Protein AF-A0A950F2Z3-F1 (afdb_monomer)

Sequence (339 aa):
TADGIQVGAATVAAAVREHEVREHEVVTVVRPEEVELAAGREALSSGFLAHGVVDEVLFSGAQESLRVRLEEGAHSSVLAHADGGGNAALQVTRTRHEQRGFEVRAGARVAVGVRRLHVLPTPLSSFTACAATPNGAVSLSRQALLVELAARMKTRIALRVEPRLGVADAACEPAGTFVGTTVIAPEGDGARRAQWLLQHGVKDLLLLPEQASAPQRVLIHWMSEAARGATLGISASVLRHIPAEAVYVGILPAEERNAPHGMRALLDARSEAQAAHGLEIRTELGFGDVAEELAQRLAQAPAQMLIVGITEPTRFSERFGALLDRGQWPVLIVLCSAS

Foldseek 3Di:
DQQADDQDPWHFHAPDRDPDDDDADFDKDADQAQKAKDLDPVPDPATFQAKWFWADWDDDPQKIKTKTWGDPVRPPQRDLQPPVPDIRIGIHIDGPVSCVVDPDDHGRMITMGGRYIGTDLALAAAEEQEDLDQVNSVLQCPAPQNVLLCVLLSYYYHYYHFNCQLPPPDDTPPPDADHGEYEYELPLQQLSSQLVVVVRHHFKYKHAHRPADQAQAEEEEEPDPLQLVSLLSNVLNRVVRGNHAAEYEAEEEQVCPPPPVRVVVQVVSQVVSCVVRVDHHHYDYHYHQPQVVVLVVCVPDPRYEYEYGDADSVVCSVRNVVVSSVRRHIYMYGHRHDD

pLDDT: mean 80.85, std 12.99, range [36.03, 95.31]

Radius of gyration: 22.96 Å; Cα contacts (8 Å, |Δi|>4): 695; chains: 1; bounding box: 62×42×65 Å

Nearest PDB structures (foldseek):
  8oy6-assembly1_A  TM=6.677E-01  e=2.678E-04  Methanosarcina mazei Go1
  7ye0-assembly2_B  TM=6.332E-01  e=2.608E-03  Methanosarcina mazei Go1
  7yek-assembly2_B  TM=5.946E-01  e=1.317E-03  Methanosarcina mazei Go1
  7vj5-assembly1_A  TM=6.561E-01  e=4.607E-03  Methanosarcina mazei Go1
  7vj2-assembly1_A  TM=5.959E-01  e=1.962E-03  Methanosarcina mazei Go1

Mean predicted aligned error: 10.36 Å

Structure (mmCIF, N/CA/C/O backbone):
data_AF-A0A950F2Z3-F1
#
_entry.id   AF-A0A950F2Z3-F1
#
loop_
_atom_site.group_PDB
_atom_site.id
_atom_site.type_symbol
_atom_site.label_atom_id
_atom_site.label_alt_id
_atom_site.label_comp_id
_atom_site.label_asym_id
_atom_site.label_entity_id
_atom_site.label_seq_id
_atom_site.pdbx_PDB_ins_code
_atom_site.Cartn_x
_atom_site.Cartn_y
_atom_site.Cartn_z
_atom_site.occupancy
_atom_site.B_iso_or_equiv
_atom_site.auth_seq_id
_atom_site.auth_comp_id
_atom_site.auth_asym_id
_atom_site.auth_atom_id
_atom_site.pdbx_PDB_model_num
ATOM 1 N N . THR A 1 1 ? -11.629 15.767 2.397 1.00 53.03 1 THR A N 1
ATOM 2 C CA . THR A 1 1 ? -12.401 16.667 1.517 1.00 53.03 1 THR A CA 1
ATOM 3 C C . THR A 1 1 ? -12.234 18.097 2.004 1.00 53.03 1 THR A C 1
ATOM 5 O O . THR A 1 1 ? -11.657 18.290 3.072 1.00 53.03 1 THR A O 1
ATOM 8 N N . ALA A 1 2 ? -12.725 19.098 1.263 1.00 49.75 2 ALA A N 1
ATOM 9 C CA . ALA A 1 2 ? -12.673 20.505 1.692 1.00 49.75 2 ALA A CA 1
ATOM 10 C C . ALA A 1 2 ? -13.370 20.754 3.052 1.00 49.75 2 ALA A C 1
ATOM 12 O O . ALA A 1 2 ? -12.970 21.644 3.800 1.00 49.75 2 ALA A O 1
ATOM 13 N N . ASP A 1 3 ? -14.353 19.915 3.403 1.00 55.19 3 ASP A N 1
ATOM 14 C CA . ASP A 1 3 ? -15.135 20.015 4.642 1.00 55.19 3 ASP A CA 1
ATOM 15 C C . ASP A 1 3 ? -14.531 19.254 5.843 1.00 55.19 3 ASP A C 1
ATOM 17 O O . ASP A 1 3 ? -15.042 19.361 6.960 1.00 55.19 3 ASP A O 1
ATOM 21 N N . GLY A 1 4 ? -13.446 18.489 5.650 1.00 63.97 4 GLY A N 1
ATOM 22 C CA . GLY A 1 4 ? -12.791 17.707 6.708 1.00 63.97 4 GLY A CA 1
ATOM 23 C C . GLY A 1 4 ? -12.466 16.261 6.321 1.00 63.97 4 GLY A C 1
ATOM 24 O O . GLY A 1 4 ? -12.272 15.933 5.147 1.00 63.97 4 GLY A O 1
ATOM 25 N N . ILE A 1 5 ? -12.370 15.381 7.323 1.00 63.38 5 ILE A N 1
ATOM 26 C CA . ILE A 1 5 ? -12.104 13.949 7.124 1.00 63.38 5 ILE A CA 1
ATOM 27 C C . ILE A 1 5 ? -13.445 13.227 6.997 1.00 63.38 5 ILE A C 1
ATOM 29 O O . ILE A 1 5 ? -14.266 13.263 7.913 1.00 63.38 5 ILE A O 1
ATOM 33 N N . GLN A 1 6 ? -13.666 12.568 5.859 1.00 65.56 6 GLN A N 1
ATOM 34 C CA . GLN A 1 6 ? -14.830 11.708 5.663 1.00 65.56 6 GLN A CA 1
ATOM 35 C C . GLN A 1 6 ? -14.543 10.304 6.190 1.00 65.56 6 GLN A C 1
ATOM 37 O O . GLN A 1 6 ? -13.567 9.665 5.803 1.00 65.56 6 GLN A O 1
ATOM 42 N N . VAL A 1 7 ? -15.422 9.826 7.064 1.00 64.94 7 VAL A N 1
ATOM 43 C CA . VAL A 1 7 ? -15.405 8.483 7.643 1.00 64.94 7 VAL A CA 1
ATOM 44 C C . VAL A 1 7 ? -16.723 7.819 7.243 1.00 64.94 7 VAL A C 1
ATOM 46 O O . VAL A 1 7 ? -17.745 7.953 7.915 1.00 64.94 7 VAL A O 1
ATOM 49 N N . GLY A 1 8 ? -16.726 7.157 6.083 1.00 65.75 8 GLY A N 1
ATOM 50 C CA . GLY A 1 8 ? -17.961 6.680 5.454 1.00 65.75 8 GLY A CA 1
ATOM 51 C C . GLY A 1 8 ? -18.859 7.845 5.026 1.00 65.75 8 GLY A C 1
ATOM 52 O O . GLY A 1 8 ? -18.406 8.721 4.297 1.00 65.75 8 GLY A O 1
ATOM 53 N N . ALA A 1 9 ? -20.118 7.869 5.474 1.00 57.72 9 ALA A N 1
ATOM 54 C CA . ALA A 1 9 ? -21.048 8.971 5.187 1.00 57.72 9 ALA A CA 1
ATOM 55 C C . ALA A 1 9 ? -20.950 10.152 6.179 1.00 57.72 9 ALA A C 1
ATOM 57 O O . ALA A 1 9 ? -21.632 11.163 6.001 1.00 57.72 9 ALA A O 1
ATOM 58 N N . ALA A 1 10 ? -20.146 10.027 7.240 1.00 55.50 10 ALA A N 1
ATOM 59 C CA . ALA A 1 10 ? -19.984 11.059 8.257 1.00 55.50 10 ALA A CA 1
ATOM 60 C C . ALA A 1 10 ? -18.760 11.939 7.967 1.00 55.50 10 ALA A C 1
ATOM 62 O O . ALA A 1 10 ? -17.685 11.438 7.637 1.00 55.50 10 ALA A O 1
ATOM 63 N N . THR A 1 11 ? -18.905 13.252 8.145 1.00 60.28 11 THR A N 1
ATOM 64 C CA . THR A 1 11 ? -17.788 14.204 8.083 1.00 60.28 11 THR A CA 1
ATOM 65 C C . THR A 1 11 ? -17.374 14.577 9.499 1.00 60.28 11 THR A C 1
ATOM 67 O O . THR A 1 11 ? -18.188 15.078 10.276 1.00 60.28 11 THR A O 1
ATOM 70 N N . VAL A 1 12 ? -16.105 14.353 9.832 1.00 62.69 12 VAL A N 1
ATOM 71 C CA . VAL A 1 12 ? -15.510 14.735 11.115 1.00 62.69 12 VAL A CA 1
ATOM 72 C C . VAL A 1 12 ? -14.492 15.848 10.876 1.00 62.69 12 VAL A C 1
ATOM 74 O O . VAL A 1 12 ? -13.686 15.798 9.942 1.00 62.69 12 VAL A O 1
ATOM 77 N N . ALA A 1 13 ? -14.528 16.876 11.724 1.00 57.75 13 ALA A N 1
ATOM 78 C CA . ALA A 1 13 ? -13.606 17.998 11.628 1.00 57.75 13 ALA A CA 1
ATOM 79 C C . ALA A 1 13 ? -12.159 17.531 11.871 1.00 57.75 13 ALA A C 1
ATOM 81 O O . ALA A 1 13 ? -11.840 16.957 12.914 1.00 57.75 13 ALA A O 1
ATOM 82 N N . ALA A 1 14 ? -11.274 17.796 10.909 1.00 53.16 14 ALA A N 1
ATOM 83 C CA . ALA A 1 14 ? -9.840 17.596 11.080 1.00 53.16 14 ALA A CA 1
ATOM 84 C C . ALA A 1 14 ? -9.260 18.692 11.987 1.00 53.16 14 ALA A C 1
ATOM 86 O O . ALA A 1 14 ? -9.631 19.860 11.863 1.00 53.16 14 ALA A O 1
ATOM 87 N N . ALA A 1 15 ? -8.315 18.336 12.863 1.00 48.84 15 ALA A N 1
ATOM 88 C CA . ALA A 1 15 ? -7.619 19.305 13.716 1.00 48.84 15 ALA A CA 1
ATOM 89 C C . ALA A 1 15 ? -6.745 20.295 12.915 1.00 48.84 15 ALA A C 1
ATOM 91 O O . ALA A 1 15 ? -6.433 21.376 13.408 1.00 48.84 15 ALA A O 1
ATOM 92 N N . VAL A 1 16 ? -6.371 19.935 11.683 1.00 47.97 16 VAL A N 1
ATOM 93 C CA . VAL A 1 16 ? -5.578 20.758 10.766 1.00 47.97 16 VAL A CA 1
ATOM 94 C C . VAL A 1 16 ? -6.331 20.856 9.441 1.00 47.97 16 VAL A C 1
ATOM 96 O O . VAL A 1 16 ? -6.654 19.839 8.831 1.00 47.97 16 VAL A O 1
ATOM 99 N N . ARG A 1 17 ? -6.642 22.085 9.016 1.00 44.56 17 ARG A N 1
ATOM 100 C CA . ARG A 1 17 ? -7.192 22.383 7.687 1.00 44.56 17 ARG A CA 1
ATOM 101 C C . ARG A 1 17 ? -6.043 22.798 6.776 1.00 44.56 17 ARG A C 1
ATOM 103 O O . ARG A 1 17 ? -5.583 23.936 6.852 1.00 44.56 17 ARG A O 1
ATOM 110 N N . GLU A 1 18 ? -5.572 21.891 5.935 1.00 46.22 18 GLU A N 1
ATOM 111 C CA . GLU A 1 18 ? -4.651 22.248 4.856 1.00 46.22 18 GLU A CA 1
ATOM 112 C C . GLU A 1 18 ? -5.444 22.877 3.695 1.00 46.22 18 GLU A C 1
ATOM 114 O O . GLU A 1 18 ? -6.497 22.376 3.304 1.00 46.22 18 GLU A O 1
ATOM 119 N N . HIS A 1 19 ? -4.977 24.024 3.187 1.00 37.91 19 HIS A N 1
ATOM 120 C CA . HIS A 1 19 ? -5.693 24.850 2.198 1.00 37.91 19 HIS A CA 1
ATOM 121 C C . HIS A 1 19 ? -5.584 24.336 0.746 1.00 37.91 19 HIS A C 1
ATOM 123 O O . HIS A 1 19 ? -6.258 24.867 -0.131 1.00 37.91 19 HIS A O 1
ATOM 129 N N . GLU A 1 20 ? -4.785 23.296 0.487 1.00 39.69 20 GLU A N 1
ATOM 130 C CA . GLU A 1 20 ? -4.485 22.780 -0.862 1.00 39.69 20 GLU A CA 1
ATOM 131 C C . GLU A 1 20 ? -4.631 21.248 -0.972 1.00 39.69 20 GLU A C 1
ATOM 133 O O . GLU A 1 20 ? -3.883 20.559 -1.665 1.00 39.69 20 GLU A O 1
ATOM 138 N N . VAL A 1 21 ? -5.609 20.665 -0.277 1.00 47.19 21 VAL A N 1
ATOM 139 C CA . VAL A 1 21 ? -5.750 19.201 -0.241 1.00 47.19 21 VAL A CA 1
ATOM 140 C C . VAL A 1 21 ? -6.556 18.703 -1.437 1.00 47.19 21 VAL A C 1
ATOM 142 O O . VAL A 1 21 ? -7.787 18.739 -1.443 1.00 47.19 21 VAL A O 1
ATOM 145 N N . ARG A 1 22 ? -5.857 18.159 -2.442 1.00 51.31 22 ARG A N 1
ATOM 146 C CA . ARG A 1 22 ? -6.452 17.157 -3.342 1.00 51.31 22 ARG A CA 1
ATOM 147 C C . ARG A 1 22 ? -6.933 15.982 -2.489 1.00 51.31 22 ARG A C 1
ATOM 149 O O . ARG A 1 22 ? -6.184 15.508 -1.641 1.00 51.31 22 ARG A O 1
ATOM 156 N N . GLU A 1 23 ? -8.153 15.501 -2.715 1.00 55.97 23 GLU A N 1
ATOM 157 C CA . GLU A 1 23 ? -8.712 14.375 -1.958 1.00 55.97 23 GLU A CA 1
ATOM 158 C C . GLU A 1 23 ? -7.765 13.164 -1.990 1.00 55.97 23 GLU A C 1
ATOM 160 O O . GLU A 1 23 ? -7.394 12.670 -3.057 1.00 55.97 23 GLU A O 1
ATOM 165 N N . HIS A 1 24 ? -7.337 12.708 -0.812 1.00 63.12 24 HIS A N 1
ATOM 166 C CA . HIS A 1 24 ? -6.542 11.498 -0.649 1.00 63.12 24 HIS A CA 1
ATOM 167 C C . HIS A 1 24 ? -7.003 10.729 0.589 1.00 63.12 24 HIS A C 1
ATOM 169 O O . HIS A 1 24 ? -7.545 11.305 1.535 1.00 63.12 24 HIS A O 1
ATOM 175 N N . GLU A 1 25 ? -6.809 9.412 0.570 1.00 70.31 25 GLU A N 1
ATOM 176 C CA . GLU A 1 25 ? -7.078 8.582 1.740 1.00 70.31 25 GLU A CA 1
ATOM 177 C C . GLU A 1 25 ? -6.050 8.892 2.830 1.00 70.31 25 GLU A C 1
ATOM 179 O O . GLU A 1 25 ? -4.880 9.171 2.553 1.00 70.31 25 GLU A O 1
ATOM 184 N N . VAL A 1 26 ? -6.504 8.870 4.079 1.00 69.31 26 VAL A N 1
ATOM 185 C CA . VAL A 1 26 ? -5.668 9.084 5.257 1.00 69.31 26 VAL A CA 1
ATOM 186 C C . VAL A 1 26 ? -5.939 7.994 6.270 1.00 69.31 26 VAL A C 1
ATOM 188 O O . VAL A 1 26 ? -7.080 7.573 6.457 1.00 69.31 26 VAL A O 1
ATOM 191 N N . VAL A 1 27 ? -4.890 7.570 6.967 1.00 70.94 27 VAL A N 1
ATOM 192 C CA . VAL A 1 27 ? -5.045 6.736 8.156 1.00 70.94 27 VAL A CA 1
ATOM 193 C C . VAL A 1 27 ? -5.163 7.661 9.354 1.00 70.94 27 VAL A C 1
ATOM 195 O O . VAL A 1 27 ? -4.302 8.511 9.583 1.00 70.94 27 VAL A O 1
ATOM 198 N N . THR A 1 28 ? -6.232 7.502 10.126 1.00 72.31 28 THR A N 1
ATOM 199 C CA . THR A 1 28 ? -6.467 8.293 11.334 1.00 72.31 28 THR A CA 1
ATOM 200 C C . THR A 1 28 ? -6.533 7.419 12.570 1.00 72.31 28 THR A C 1
ATOM 202 O O . THR A 1 28 ? -7.115 6.336 12.540 1.00 72.31 28 THR A O 1
ATOM 205 N N . VAL A 1 29 ? -6.008 7.927 13.681 1.00 76.62 29 VAL A N 1
ATOM 206 C CA . VAL A 1 29 ? -6.134 7.323 15.007 1.00 76.62 29 VAL A CA 1
ATOM 207 C C . VAL A 1 29 ? -7.035 8.193 15.874 1.00 76.62 29 VAL A C 1
ATOM 209 O O . VAL A 1 29 ? -6.880 9.416 15.926 1.00 76.62 29 VAL A O 1
ATOM 212 N N . VAL A 1 30 ? -7.959 7.543 16.578 1.00 80.81 30 VAL A N 1
ATOM 213 C CA . VAL A 1 30 ? -8.752 8.143 17.654 1.00 80.81 30 VAL A CA 1
ATOM 214 C C . VAL A 1 30 ? -8.190 7.636 18.971 1.00 80.81 30 VAL A C 1
ATOM 216 O O . VAL A 1 30 ? -8.009 6.430 19.140 1.00 80.81 30 VAL A O 1
ATOM 219 N N . ARG A 1 31 ? -7.893 8.546 19.898 1.00 84.19 31 ARG A N 1
ATOM 220 C CA . ARG A 1 31 ? -7.502 8.151 21.252 1.00 84.19 31 ARG A CA 1
ATOM 221 C C . ARG A 1 31 ? -8.747 7.822 22.081 1.00 84.19 31 ARG A C 1
ATOM 223 O O . ARG A 1 31 ? -9.771 8.471 21.868 1.00 84.19 31 ARG A O 1
ATOM 230 N N . PRO A 1 32 ? -8.682 6.880 23.035 1.00 85.94 32 PRO A N 1
ATOM 231 C CA . PRO A 1 32 ? -9.844 6.504 23.842 1.00 85.94 32 PRO A CA 1
ATOM 232 C C . PRO A 1 32 ? -10.533 7.679 24.552 1.00 85.94 32 PRO A C 1
ATOM 234 O O . PRO A 1 32 ? -11.751 7.680 24.699 1.00 85.94 32 PRO A O 1
ATOM 237 N N . GLU A 1 33 ? -9.775 8.691 24.973 1.00 88.12 33 GLU A N 1
ATOM 238 C CA . GLU A 1 33 ? -10.275 9.906 25.630 1.00 88.12 33 GLU A CA 1
ATOM 239 C C . GLU A 1 33 ? -10.952 10.917 24.681 1.00 88.12 33 GLU A C 1
ATOM 241 O O . GLU A 1 33 ? -11.680 11.807 25.122 1.00 88.12 33 GLU A O 1
ATOM 246 N N . GLU A 1 34 ? -10.736 10.788 23.371 1.00 88.25 34 GLU A N 1
ATOM 247 C CA . GLU A 1 34 ? -11.339 11.656 22.349 1.00 88.25 34 GLU A CA 1
ATOM 248 C C . GLU A 1 34 ? -12.716 11.145 21.890 1.00 88.25 34 GLU A C 1
ATOM 250 O O . GLU A 1 34 ? -13.373 11.776 21.058 1.00 88.25 34 GLU A O 1
ATOM 255 N N . VAL A 1 35 ? -13.170 10.013 22.436 1.00 88.25 35 VAL A N 1
ATOM 256 C CA . VAL A 1 35 ? -14.482 9.431 22.149 1.00 88.25 35 VAL A CA 1
ATOM 257 C C . VAL A 1 35 ? -15.513 9.928 23.161 1.00 88.25 35 VAL A C 1
ATOM 259 O O . VAL A 1 35 ? -15.333 9.826 24.372 1.00 88.25 35 VAL A O 1
ATOM 262 N N . GLU A 1 36 ? -16.629 10.438 22.654 1.00 89.75 36 GLU A N 1
ATOM 263 C CA . GLU A 1 36 ? -17.782 10.875 23.436 1.00 89.75 36 GLU A CA 1
ATOM 264 C C . GLU A 1 36 ? -18.907 9.841 23.340 1.00 89.75 36 GLU A C 1
ATOM 266 O O . GLU A 1 36 ? -19.205 9.337 22.257 1.00 89.75 36 GLU A O 1
ATOM 271 N N . LEU A 1 37 ? -19.563 9.550 24.466 1.00 90.88 37 LEU A N 1
ATOM 272 C CA . LEU A 1 37 ? -20.753 8.700 24.506 1.00 90.88 37 LEU A CA 1
ATOM 273 C C . LEU A 1 37 ? -21.958 9.505 24.974 1.00 90.88 37 LEU A C 1
ATOM 275 O O . LEU A 1 37 ? -21.872 10.229 25.967 1.00 90.88 37 LEU A O 1
ATOM 279 N N . ALA A 1 38 ? -23.089 9.310 24.303 1.00 90.38 38 ALA A N 1
ATOM 280 C CA . ALA A 1 38 ? -24.368 9.893 24.684 1.00 90.38 38 ALA A CA 1
ATOM 281 C C . ALA A 1 38 ? -25.525 8.906 24.467 1.00 90.38 38 ALA A C 1
ATOM 283 O O . ALA A 1 38 ? -25.381 7.891 23.783 1.00 90.38 38 ALA A O 1
ATOM 284 N N . ALA A 1 39 ? -26.697 9.221 25.023 1.00 88.25 39 ALA A N 1
ATOM 285 C CA . ALA A 1 39 ? -27.904 8.403 24.862 1.00 88.25 39 ALA A CA 1
ATOM 286 C C . ALA A 1 39 ? -28.402 8.345 23.405 1.00 88.25 39 ALA A C 1
ATOM 288 O O . ALA A 1 39 ? -29.014 7.364 22.991 1.00 88.25 39 ALA A O 1
ATOM 289 N N . GLY A 1 40 ? -28.139 9.391 22.617 1.00 86.19 40 GLY A N 1
ATOM 290 C CA . GLY A 1 40 ? -28.590 9.514 21.235 1.00 86.19 40 GLY A CA 1
ATOM 291 C C . GLY A 1 40 ? -27.759 10.524 20.451 1.00 86.19 40 GLY A C 1
ATOM 292 O O . GLY A 1 40 ? -27.006 11.304 21.034 1.00 86.19 40 GLY A O 1
ATOM 293 N N . ARG A 1 41 ? -27.898 10.509 19.120 1.00 84.38 41 ARG A N 1
ATOM 294 C CA . ARG A 1 41 ? -27.104 11.344 18.201 1.00 84.38 41 ARG A CA 1
ATOM 295 C C . ARG A 1 41 ? -27.224 12.842 18.496 1.00 84.38 41 ARG A C 1
ATOM 297 O O . ARG A 1 41 ? -26.236 13.551 18.394 1.00 84.38 41 ARG A O 1
ATOM 304 N N . GLU A 1 42 ? -28.412 13.306 18.869 1.00 86.31 42 GLU A N 1
ATOM 305 C CA . GLU A 1 42 ? -28.690 14.727 19.137 1.00 86.31 42 GLU A CA 1
ATOM 306 C C . GLU A 1 42 ? -28.054 15.239 20.436 1.00 86.31 42 GLU A C 1
ATOM 308 O O . GLU A 1 42 ? -27.885 16.441 20.609 1.00 86.31 42 GLU A O 1
ATOM 313 N N . ALA A 1 43 ? -27.685 14.330 21.341 1.00 85.75 43 ALA A N 1
ATOM 314 C CA . ALA A 1 43 ? -27.045 14.663 22.609 1.00 85.75 43 ALA A CA 1
ATOM 315 C C . ALA A 1 43 ? -25.508 14.692 22.513 1.00 85.75 43 ALA A C 1
ATOM 317 O O . ALA A 1 43 ? -24.846 14.968 23.512 1.00 85.75 43 ALA A O 1
ATOM 318 N N . LEU A 1 44 ? -24.936 14.394 21.340 1.00 84.38 44 LEU A N 1
ATOM 319 C CA . LEU A 1 44 ? -23.498 14.499 21.104 1.00 84.38 44 LEU A CA 1
ATOM 320 C C . LEU A 1 44 ? -23.107 15.953 20.841 1.00 84.38 44 LEU A C 1
ATOM 322 O O . LEU A 1 44 ? -23.711 16.631 20.011 1.00 84.38 44 LEU A O 1
ATOM 326 N N . SER A 1 45 ? -22.050 16.410 21.510 1.00 83.12 45 SER A N 1
ATOM 327 C CA . SER A 1 45 ? -21.417 17.698 21.203 1.00 83.12 45 SER A CA 1
ATOM 328 C C . SER A 1 45 ? -20.399 17.597 20.058 1.00 83.12 45 SER A C 1
ATOM 330 O O . SER A 1 45 ? -20.025 18.606 19.459 1.00 83.12 45 SER A O 1
ATOM 332 N N . SER A 1 46 ? -19.958 16.377 19.744 1.00 83.44 46 SER A N 1
ATOM 333 C CA . SER A 1 46 ? -18.976 16.058 18.709 1.00 83.44 46 SER A CA 1
ATOM 334 C C . SER A 1 46 ? -19.584 15.431 17.447 1.00 83.44 46 SER A C 1
ATOM 336 O O . SER A 1 46 ? -20.786 15.175 17.353 1.00 83.44 46 SER A O 1
ATOM 338 N N . GLY A 1 47 ? -18.737 15.197 16.438 1.00 79.88 47 GLY A N 1
ATOM 339 C CA . GLY A 1 47 ? -19.149 14.572 15.185 1.00 79.88 47 GLY A CA 1
ATOM 340 C C . GLY A 1 47 ? -19.622 13.138 15.414 1.00 79.88 47 GLY A C 1
ATOM 341 O O . GLY A 1 47 ? -18.873 12.311 15.934 1.00 79.88 47 GLY A O 1
ATOM 342 N N . PHE A 1 48 ? -20.862 12.844 15.020 1.00 83.56 48 PHE A N 1
ATOM 343 C CA . PHE A 1 48 ? -21.428 11.500 15.109 1.00 83.56 48 PHE A CA 1
ATOM 344 C C . PHE A 1 48 ? -20.629 10.519 14.248 1.00 83.56 48 PHE A C 1
ATOM 346 O O . PHE A 1 48 ? -20.478 10.733 13.045 1.00 83.56 48 PHE A O 1
ATOM 353 N N . LEU A 1 49 ? -20.172 9.433 14.867 1.00 80.88 49 LEU A N 1
ATOM 354 C CA . LEU A 1 49 ? -19.483 8.345 14.187 1.00 80.88 49 LEU A CA 1
ATOM 355 C C . LEU A 1 49 ? -20.439 7.179 13.922 1.00 80.88 49 LEU A C 1
ATOM 357 O O . LEU A 1 49 ? -20.568 6.729 12.786 1.00 80.88 49 LEU A O 1
ATOM 361 N N . ALA A 1 50 ? -21.073 6.663 14.978 1.00 82.62 50 ALA A N 1
ATOM 362 C CA . ALA A 1 50 ? -21.829 5.416 14.922 1.00 82.62 50 ALA A CA 1
ATOM 363 C C . ALA A 1 50 ? -22.716 5.197 16.158 1.00 82.62 50 ALA A C 1
ATOM 365 O O . ALA A 1 50 ? -22.593 5.887 17.169 1.00 82.62 50 ALA A O 1
ATOM 366 N N . HIS A 1 51 ? -23.570 4.175 16.093 1.00 87.12 51 HIS A N 1
ATOM 367 C CA . HIS A 1 51 ? -24.183 3.566 17.274 1.00 87.12 51 HIS A CA 1
ATOM 368 C C . HIS A 1 51 ? -23.379 2.345 17.733 1.00 87.12 51 HIS A C 1
ATOM 370 O O . HIS A 1 51 ? -22.731 1.673 16.928 1.00 87.12 51 HIS A O 1
ATOM 376 N N . GLY A 1 52 ? -23.421 2.059 19.032 1.00 88.06 52 GLY A N 1
ATOM 377 C CA . GLY A 1 52 ? -22.745 0.909 19.620 1.00 88.06 52 GLY A CA 1
ATOM 378 C C . GLY A 1 52 ? -23.426 0.403 20.884 1.00 88.06 52 GLY A C 1
ATOM 379 O O . GLY A 1 52 ? -24.277 1.076 21.465 1.00 88.06 52 GLY A O 1
ATOM 380 N N . VAL A 1 53 ? -23.029 -0.789 21.310 1.00 89.94 53 VAL A N 1
ATOM 381 C CA . VAL A 1 53 ? -23.424 -1.427 22.563 1.00 89.94 53 VAL A CA 1
ATOM 382 C C . VAL A 1 53 ? -22.194 -1.544 23.449 1.00 89.94 53 VAL A C 1
ATOM 384 O O . VAL A 1 53 ? -21.123 -1.952 23.003 1.00 89.94 53 VAL A O 1
ATOM 387 N N . VAL A 1 54 ? -22.332 -1.160 24.711 1.00 90.56 54 VAL A N 1
ATOM 388 C CA . VAL A 1 54 ? -21.248 -1.257 25.692 1.00 90.56 54 VAL A CA 1
ATOM 389 C C . VAL A 1 54 ? -21.126 -2.714 26.121 1.00 90.56 54 VAL A C 1
ATOM 391 O O . VAL A 1 54 ? -22.035 -3.234 26.757 1.00 90.56 54 VAL A O 1
ATOM 394 N N . ASP A 1 55 ? -20.028 -3.379 25.785 1.00 87.88 55 ASP A N 1
ATOM 395 C CA . ASP A 1 55 ? -19.806 -4.772 26.181 1.00 87.88 55 ASP A CA 1
ATOM 396 C C . ASP A 1 55 ? -19.221 -4.840 27.601 1.00 87.88 55 ASP A C 1
ATOM 398 O O . ASP A 1 55 ? -19.668 -5.640 28.421 1.00 87.88 55 ASP A O 1
ATOM 402 N N . GLU A 1 56 ? -18.266 -3.962 27.924 1.00 88.94 56 GLU A N 1
ATOM 403 C CA . GLU A 1 56 ? -17.560 -3.979 29.210 1.00 88.94 56 GLU A CA 1
ATOM 404 C C . GLU A 1 56 ? -17.377 -2.577 29.794 1.00 88.94 56 GLU A C 1
ATOM 406 O O . GLU A 1 56 ? -17.177 -1.601 29.064 1.00 88.94 56 GLU A O 1
ATOM 411 N N . VAL A 1 57 ? -17.404 -2.509 31.129 1.00 89.50 57 VAL A N 1
ATOM 412 C CA . VAL A 1 57 ? -17.137 -1.305 31.924 1.00 89.50 57 VAL A CA 1
ATOM 413 C C . VAL A 1 57 ? -16.118 -1.636 33.005 1.00 89.50 57 VAL A C 1
ATOM 415 O O . VAL A 1 57 ? -16.358 -2.497 33.850 1.00 89.50 57 VAL A O 1
ATOM 418 N N . LEU A 1 58 ? -14.986 -0.939 32.991 1.00 89.31 58 LEU A N 1
ATOM 419 C CA . LEU A 1 58 ? -13.900 -1.095 33.949 1.00 89.31 58 LEU A CA 1
ATOM 420 C C . LEU A 1 58 ? -13.578 0.247 34.596 1.00 89.31 58 LEU A C 1
ATOM 422 O O . LEU A 1 58 ? -13.424 1.265 33.925 1.00 89.31 58 LEU A O 1
ATOM 426 N N . PHE A 1 59 ? -13.408 0.243 35.912 1.00 84.38 59 PHE A N 1
ATOM 427 C CA . PHE A 1 59 ? -13.015 1.432 36.658 1.00 84.38 59 PHE A CA 1
ATOM 428 C C . PHE A 1 59 ? -11.545 1.334 37.050 1.00 84.38 59 PHE A C 1
ATOM 430 O O . PHE A 1 59 ? -11.140 0.404 37.746 1.00 84.38 59 PHE A O 1
ATOM 437 N N . SER A 1 60 ? -10.752 2.317 36.624 1.00 79.06 60 SER A N 1
ATOM 438 C CA . SER A 1 60 ? -9.351 2.464 37.014 1.00 79.06 60 SER A CA 1
ATOM 439 C C . SER A 1 60 ? -9.160 3.821 37.688 1.00 79.06 60 SER A C 1
ATOM 441 O O . SER A 1 60 ? -8.989 4.860 37.046 1.00 79.06 60 SER A O 1
ATOM 443 N N . GLY A 1 61 ? -9.260 3.829 39.020 1.00 81.25 61 GLY A N 1
ATOM 444 C CA . GLY A 1 61 ? -9.095 5.030 39.839 1.00 81.25 61 GLY A CA 1
ATOM 445 C C . GLY A 1 61 ? -10.130 6.121 39.536 1.00 81.25 61 GLY A C 1
ATOM 446 O O . GLY A 1 61 ? -11.279 6.045 39.967 1.00 81.25 61 GLY A O 1
ATOM 447 N N . ALA A 1 62 ? -9.705 7.184 38.848 1.00 81.06 62 ALA A N 1
ATOM 448 C C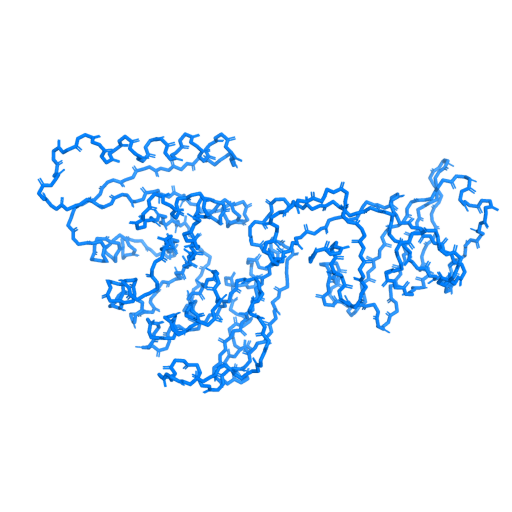A . ALA A 1 62 ? -10.556 8.325 38.496 1.00 81.06 62 ALA A CA 1
ATOM 449 C C . ALA A 1 62 ? -11.160 8.238 37.083 1.00 81.06 62 ALA A C 1
ATOM 451 O O . ALA A 1 62 ? -11.911 9.135 36.695 1.00 81.06 62 ALA A O 1
ATOM 452 N N . GLN A 1 63 ? -10.832 7.190 36.326 1.00 85.62 63 GLN A N 1
ATOM 453 C CA . GLN A 1 63 ? -11.266 7.002 34.947 1.00 85.62 63 GLN A CA 1
ATOM 454 C C . GLN A 1 63 ? -12.139 5.755 34.809 1.00 85.62 63 GLN A C 1
ATOM 456 O O . GLN A 1 63 ? -11.950 4.752 35.500 1.00 85.62 63 GLN A O 1
ATOM 461 N N . GLU A 1 64 ? -13.097 5.842 33.895 1.00 88.12 64 GLU A N 1
ATOM 462 C CA . GLU A 1 64 ? -13.926 4.724 33.450 1.00 88.12 64 GLU A CA 1
ATOM 463 C C . GLU A 1 64 ? -13.458 4.341 32.045 1.00 88.12 64 GLU A C 1
ATOM 465 O O . GLU A 1 64 ? -13.442 5.185 31.153 1.00 88.12 64 GLU A O 1
ATOM 470 N N . SER A 1 65 ? -13.033 3.094 31.869 1.00 89.62 65 SER A N 1
ATOM 471 C CA . SER A 1 65 ? -12.652 2.512 30.586 1.00 89.62 65 SER A CA 1
ATOM 472 C C . SER A 1 65 ? -13.768 1.590 30.116 1.00 89.62 65 SER A C 1
ATOM 474 O O . SER A 1 65 ? -14.216 0.712 30.853 1.00 89.62 65 SER A O 1
ATOM 476 N N . LEU A 1 66 ? -14.241 1.810 28.899 1.00 90.25 66 LEU A N 1
ATOM 477 C CA . LEU A 1 66 ? -15.360 1.102 28.300 1.00 90.25 66 LEU A CA 1
ATOM 478 C C . LEU A 1 66 ? -14.893 0.418 27.022 1.00 90.25 66 LEU A C 1
ATOM 480 O O . LEU A 1 66 ? -14.167 1.011 26.218 1.00 90.25 66 LEU A O 1
ATOM 484 N N . ARG A 1 67 ? -15.381 -0.801 26.793 1.00 89.31 67 ARG A N 1
ATOM 485 C CA . ARG A 1 67 ? -15.309 -1.451 25.484 1.00 89.31 67 ARG A CA 1
ATOM 486 C C . ARG A 1 67 ? -16.675 -1.341 24.824 1.00 89.31 67 ARG A C 1
ATOM 488 O O . ARG A 1 67 ? -17.643 -1.923 25.306 1.00 89.31 67 ARG A O 1
ATOM 495 N N . VAL A 1 68 ? -16.755 -0.585 23.735 1.00 87.38 68 VAL A N 1
ATOM 496 C CA . VAL A 1 68 ? -17.993 -0.377 22.978 1.00 87.38 68 VAL A CA 1
ATOM 497 C C . VAL A 1 68 ? -17.894 -1.128 21.664 1.00 87.38 68 VAL A C 1
ATOM 499 O O . VAL A 1 68 ? -17.023 -0.850 20.843 1.00 87.38 68 VAL A O 1
ATOM 502 N N . ARG A 1 69 ? -18.793 -2.079 21.449 1.00 87.19 69 ARG A N 1
ATOM 503 C CA . ARG A 1 69 ? -18.934 -2.776 20.177 1.00 87.19 69 ARG A CA 1
ATOM 504 C C . ARG A 1 69 ? -19.877 -1.997 19.285 1.00 87.19 69 ARG A C 1
ATOM 506 O O . ARG A 1 69 ? -21.003 -1.702 19.670 1.00 87.19 69 ARG A O 1
ATOM 513 N N . LEU A 1 70 ? -19.414 -1.644 18.099 1.00 84.62 70 LEU A N 1
ATOM 514 C CA . LEU A 1 70 ? -20.208 -0.867 17.161 1.00 84.62 70 LEU A CA 1
ATOM 515 C C . LEU A 1 70 ? -21.292 -1.753 16.529 1.00 84.62 70 LEU A C 1
ATOM 517 O O . LEU A 1 70 ? -21.049 -2.924 16.235 1.00 84.62 70 LEU A O 1
ATOM 521 N N . GLU A 1 71 ? -22.498 -1.210 16.366 1.00 76.88 71 GLU A N 1
ATOM 522 C CA . GLU A 1 71 ? -23.614 -1.914 15.724 1.00 76.88 71 GLU A CA 1
ATOM 523 C C . GLU A 1 71 ? -23.446 -1.925 14.196 1.00 76.88 71 GLU A C 1
ATOM 525 O O . GLU A 1 71 ? -22.886 -0.986 13.619 1.00 76.88 71 GLU A O 1
ATOM 530 N N . GLU A 1 72 ? -23.937 -2.983 13.534 1.00 54.34 72 GLU A N 1
ATOM 531 C CA . GLU A 1 72 ? -23.902 -3.119 12.071 1.00 54.34 72 GLU A CA 1
ATOM 532 C C . GLU A 1 72 ? -24.532 -1.886 11.403 1.00 54.34 72 GLU A C 1
ATOM 534 O O . GLU A 1 72 ? -25.707 -1.575 11.593 1.00 54.34 72 GLU A O 1
ATOM 539 N N . GLY A 1 73 ? -23.710 -1.147 10.654 1.00 51.22 73 GLY A N 1
ATOM 540 C CA . GLY A 1 73 ? -24.046 0.169 10.101 1.00 51.22 73 GLY A CA 1
ATOM 541 C C . GLY A 1 73 ? -23.014 1.239 10.460 1.00 51.22 73 GLY A C 1
ATOM 542 O O . GLY A 1 73 ? -22.801 2.167 9.683 1.00 51.22 73 GLY A O 1
ATOM 543 N N . ALA A 1 74 ? -22.285 1.064 11.568 1.00 49.22 74 ALA A N 1
ATOM 544 C CA . ALA A 1 74 ? -20.960 1.652 11.694 1.00 49.22 74 ALA A CA 1
ATOM 545 C C . ALA A 1 74 ? -20.101 1.016 10.605 1.00 49.22 74 ALA A C 1
ATOM 547 O O . ALA A 1 74 ? -20.026 -0.210 10.535 1.00 49.22 74 ALA A O 1
ATOM 548 N N . HIS A 1 75 ? -19.519 1.810 9.714 1.00 53.12 75 HIS A N 1
ATOM 549 C CA . HIS A 1 75 ? -18.763 1.293 8.581 1.00 53.12 75 HIS A CA 1
ATOM 550 C C . HIS A 1 75 ? -17.553 0.478 9.076 1.00 53.12 75 HIS A C 1
ATOM 552 O O . HIS A 1 75 ? -16.454 1.006 9.232 1.00 53.12 75 HIS A O 1
ATOM 558 N N . SER A 1 76 ? -17.746 -0.822 9.318 1.00 46.47 76 SER A N 1
ATOM 559 C CA . SER A 1 76 ? -16.702 -1.778 9.705 1.00 46.47 76 SER A CA 1
ATOM 560 C C . SER A 1 76 ? -15.571 -1.798 8.673 1.00 46.47 76 SER A C 1
ATOM 562 O O . SER A 1 76 ? -14.428 -2.083 9.007 1.00 46.47 76 SER A O 1
ATOM 564 N N . SER A 1 77 ? -15.866 -1.370 7.441 1.00 47.78 77 SER A N 1
ATOM 565 C CA . SER A 1 77 ? -14.918 -1.147 6.353 1.00 47.78 77 SER A CA 1
ATOM 566 C C . SER A 1 77 ? -13.942 0.024 6.550 1.00 47.78 77 SER A C 1
ATOM 568 O O . SER A 1 77 ? -13.044 0.166 5.722 1.00 47.78 77 SER A O 1
ATOM 570 N N . VAL A 1 78 ? -14.125 0.879 7.567 1.00 53.97 78 VAL A N 1
ATOM 571 C CA . VAL A 1 78 ? -13.312 2.091 7.829 1.00 53.97 78 VAL A CA 1
ATOM 572 C C . VAL A 1 78 ? -12.450 1.956 9.094 1.00 53.97 78 VAL A C 1
ATOM 574 O O . VAL A 1 78 ? -11.532 2.743 9.308 1.00 53.97 78 VAL A O 1
ATOM 577 N N . LEU A 1 79 ? -12.688 0.939 9.928 1.00 56.62 79 LEU A N 1
ATOM 578 C CA . LEU A 1 79 ? -11.971 0.743 11.189 1.00 56.62 79 LEU A CA 1
ATOM 579 C C . LEU A 1 79 ? -11.053 -0.481 11.108 1.00 56.62 79 LEU A C 1
ATOM 581 O O . LEU A 1 79 ? -11.505 -1.600 10.900 1.00 56.62 79 LEU A O 1
ATOM 585 N N . ALA A 1 80 ? -9.754 -0.271 11.330 1.00 51.78 80 ALA A N 1
ATOM 586 C CA . ALA A 1 80 ? -8.719 -1.307 11.231 1.00 51.78 80 ALA A CA 1
ATOM 587 C C . ALA A 1 80 ? -8.749 -2.376 12.350 1.00 51.78 80 ALA A C 1
ATOM 589 O O . ALA A 1 80 ? -7.961 -3.314 12.314 1.00 51.78 80 ALA A O 1
ATOM 590 N N . HIS A 1 81 ? -9.624 -2.247 13.355 1.00 51.38 81 HIS A N 1
ATOM 591 C CA . HIS A 1 81 ? -9.721 -3.175 14.495 1.00 51.38 81 HIS A CA 1
ATOM 592 C C . HIS A 1 81 ? -10.912 -4.135 14.347 1.00 51.38 81 HIS A C 1
ATOM 594 O O . HIS A 1 81 ? -11.758 -4.248 15.235 1.00 51.38 81 HIS A O 1
ATOM 600 N N . ALA A 1 82 ? -10.999 -4.821 13.207 1.00 48.72 82 ALA A N 1
ATOM 601 C CA . ALA A 1 82 ? -11.834 -6.009 13.096 1.00 48.72 82 ALA A CA 1
ATOM 602 C C . ALA A 1 82 ? -11.017 -7.203 13.616 1.00 48.72 82 ALA A C 1
ATOM 604 O O . ALA A 1 82 ? -10.309 -7.854 12.850 1.00 48.72 82 ALA A O 1
ATOM 605 N N . ASP A 1 83 ? -11.077 -7.459 14.926 1.00 40.81 83 ASP A N 1
ATOM 606 C CA . ASP A 1 83 ? -10.516 -8.656 15.570 1.00 40.81 83 ASP A CA 1
ATOM 607 C C . ASP A 1 83 ? -11.226 -9.911 15.035 1.00 40.81 83 ASP A C 1
ATOM 609 O O . ASP A 1 83 ? -12.117 -10.433 15.691 1.00 40.81 83 ASP A O 1
ATOM 613 N N . GLY A 1 84 ? -10.905 -10.359 13.815 1.00 41.38 84 GLY A N 1
ATOM 614 C CA . GLY A 1 84 ? -11.256 -11.670 13.238 1.00 41.38 84 GLY A CA 1
ATOM 615 C C . GLY A 1 84 ? -12.736 -12.097 13.250 1.00 41.38 84 GLY A C 1
ATOM 616 O O . GLY A 1 84 ? -13.048 -13.209 12.836 1.00 41.38 84 GLY A O 1
ATOM 617 N N . GLY A 1 85 ? -13.646 -11.242 13.711 1.00 42.72 85 GLY A N 1
ATOM 618 C CA . GLY A 1 85 ? -14.978 -11.609 14.171 1.00 42.72 85 GLY A CA 1
ATOM 619 C C . GLY A 1 85 ? -15.941 -10.440 14.046 1.00 42.72 85 GLY A C 1
ATOM 620 O O . GLY A 1 85 ? -16.425 -9.929 15.047 1.00 42.72 85 GLY A O 1
ATOM 621 N N . GLY A 1 86 ? -16.194 -10.018 12.805 1.00 50.59 86 GLY A N 1
ATOM 622 C CA . GLY A 1 86 ? -17.393 -9.295 12.346 1.00 50.59 86 GLY A CA 1
ATOM 623 C C . GLY A 1 86 ? -17.656 -7.874 12.863 1.00 50.59 86 GLY A C 1
ATOM 624 O O . GLY A 1 86 ? -18.113 -7.043 12.085 1.00 50.59 86 GLY A O 1
ATOM 625 N N . ASN A 1 87 ? -17.348 -7.556 14.120 1.00 58.09 87 ASN A N 1
ATOM 626 C CA . ASN A 1 87 ? -17.768 -6.324 14.776 1.00 58.09 87 ASN A CA 1
ATOM 627 C C . ASN A 1 87 ? -16.562 -5.510 15.248 1.00 58.09 87 ASN A C 1
ATOM 629 O O . ASN A 1 87 ? -15.744 -5.977 16.039 1.00 58.09 87 ASN A O 1
ATOM 633 N N . ALA A 1 88 ? -16.474 -4.264 14.781 1.00 71.75 88 ALA A N 1
ATOM 634 C CA . ALA A 1 88 ? -15.464 -3.319 15.236 1.00 71.75 88 ALA A CA 1
ATOM 635 C C . ALA A 1 88 ? -15.723 -2.937 16.704 1.00 71.75 88 ALA A C 1
ATOM 637 O O . ALA A 1 88 ? -16.844 -2.575 17.074 1.00 71.75 88 ALA A O 1
ATOM 638 N N . ALA A 1 89 ? -14.684 -3.004 17.536 1.00 78.44 89 ALA A N 1
ATOM 639 C CA . ALA A 1 89 ? -14.732 -2.565 18.926 1.00 78.44 89 ALA A CA 1
ATOM 640 C C . ALA A 1 89 ? -13.913 -1.282 19.114 1.00 78.44 89 ALA A C 1
ATOM 642 O O . ALA A 1 89 ? -12.834 -1.128 18.543 1.00 78.44 89 ALA A O 1
ATOM 643 N N . LEU A 1 90 ? -14.422 -0.374 19.942 1.00 84.75 90 LEU A N 1
ATOM 644 C CA . LEU A 1 90 ? -13.794 0.892 20.291 1.00 84.75 90 LEU A CA 1
ATOM 645 C C . LEU A 1 90 ? -13.520 0.927 21.795 1.00 84.75 90 LEU A C 1
ATOM 647 O O . LEU A 1 90 ? -14.391 0.599 22.604 1.00 84.75 90 LEU A O 1
ATOM 651 N N . GLN A 1 91 ? -12.311 1.336 22.167 1.00 87.75 91 GLN A N 1
ATOM 652 C CA . GLN A 1 91 ? -11.982 1.641 23.557 1.00 87.75 91 GLN A CA 1
ATOM 653 C C . GLN A 1 91 ? -12.305 3.101 23.843 1.00 87.75 91 GLN A C 1
ATOM 655 O O . GLN A 1 91 ? -11.941 3.977 23.059 1.00 87.75 91 GLN A O 1
ATOM 660 N N . VAL A 1 92 ? -12.975 3.353 24.963 1.00 89.81 92 VAL A N 1
ATOM 661 C CA . VAL A 1 92 ? -13.390 4.695 25.375 1.00 89.81 92 VAL A CA 1
ATOM 662 C C . VAL A 1 92 ? -12.971 4.935 26.813 1.00 89.81 92 VAL A C 1
ATOM 664 O O . VAL A 1 92 ? -13.286 4.131 27.683 1.00 89.81 92 VAL A O 1
ATOM 667 N N . THR A 1 93 ? -12.311 6.060 27.071 1.00 89.81 93 THR A N 1
ATOM 668 C CA . THR A 1 93 ? -11.926 6.472 28.424 1.00 89.81 93 THR A CA 1
ATOM 669 C C . THR A 1 93 ? -12.689 7.729 28.804 1.00 89.81 93 THR A C 1
ATOM 671 O O . THR A 1 93 ?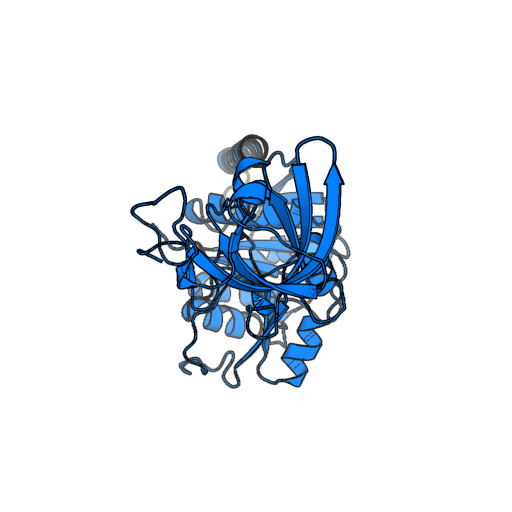 -12.574 8.752 28.138 1.00 89.81 93 THR A O 1
ATOM 674 N N . ARG A 1 94 ? -13.439 7.671 29.904 1.00 90.44 94 ARG A N 1
ATOM 675 C CA . ARG A 1 94 ? -14.287 8.763 30.389 1.00 90.44 94 ARG A CA 1
ATOM 676 C C . ARG A 1 94 ? -13.802 9.312 31.716 1.00 90.44 94 ARG A C 1
ATOM 678 O O . ARG A 1 94 ? -13.413 8.577 32.629 1.00 90.44 94 ARG A O 1
ATOM 685 N N . THR A 1 95 ? -13.894 10.626 31.846 1.00 87.19 95 THR A N 1
ATOM 686 C CA . THR A 1 95 ? -13.622 11.372 33.076 1.00 87.19 95 THR A CA 1
ATOM 687 C C . THR A 1 95 ? -14.821 11.353 34.032 1.00 87.19 95 THR A C 1
ATOM 689 O O . THR A 1 95 ? -15.968 11.160 33.628 1.00 87.19 95 THR A O 1
ATOM 692 N N . ARG A 1 96 ? -14.595 11.660 35.320 1.00 83.81 96 ARG A N 1
ATOM 693 C CA . ARG A 1 96 ? -15.675 11.800 36.325 1.00 83.81 96 ARG A CA 1
ATOM 694 C C . ARG A 1 96 ? -16.731 12.856 35.988 1.00 83.81 96 ARG A C 1
ATOM 696 O O . ARG A 1 96 ? -17.819 12.830 36.560 1.00 83.81 96 ARG A O 1
ATOM 703 N N . HIS A 1 97 ? -16.396 13.848 35.165 1.00 84.25 97 HIS A N 1
ATOM 704 C CA . HIS A 1 97 ? -17.370 14.847 34.730 1.00 84.25 97 HIS A CA 1
ATOM 705 C C . HIS A 1 97 ? -18.342 14.232 33.717 1.00 84.25 97 HIS A C 1
ATOM 707 O O . HIS A 1 97 ? -19.552 14.345 33.876 1.00 84.25 97 HIS A O 1
ATOM 713 N N . GLU A 1 98 ? -17.816 13.509 32.729 1.00 83.50 98 GLU A N 1
ATOM 714 C CA . GLU A 1 98 ? -18.621 12.828 31.711 1.00 83.50 98 GLU A CA 1
ATOM 715 C C . GLU A 1 98 ? -19.478 11.715 32.314 1.00 83.50 98 GLU A C 1
ATOM 717 O O . GLU A 1 98 ? -20.647 11.602 31.960 1.00 83.50 98 GLU A O 1
ATOM 722 N N . GLN A 1 99 ? -18.931 10.948 33.264 1.00 83.00 99 GLN A N 1
ATOM 723 C CA . GLN A 1 99 ? -19.670 9.918 34.007 1.00 83.00 99 GLN A CA 1
ATOM 724 C C . GLN A 1 99 ? -20.921 10.489 34.685 1.00 83.00 99 GLN A C 1
ATOM 726 O O . GLN A 1 99 ? -21.995 9.907 34.589 1.00 83.00 99 GLN A O 1
ATOM 731 N N . ARG A 1 100 ? -20.799 11.662 35.325 1.00 82.19 100 ARG A N 1
ATOM 732 C CA . ARG A 1 100 ? -21.924 12.333 35.995 1.00 82.19 100 ARG A CA 1
ATOM 733 C C . ARG A 1 100 ? -22.975 12.864 35.025 1.00 82.19 100 ARG A C 1
ATOM 735 O O . ARG A 1 100 ? -24.140 12.947 35.394 1.00 82.19 100 ARG A O 1
ATOM 742 N N . GLY A 1 101 ? -22.567 13.245 33.816 1.00 80.88 101 GLY A N 1
ATOM 743 C CA . GLY A 1 101 ? -23.483 13.720 32.779 1.00 80.88 101 GLY A CA 1
ATOM 744 C C . GLY A 1 101 ? -24.261 12.598 32.088 1.00 80.88 101 GLY A C 1
ATOM 745 O O . GLY A 1 101 ? -25.350 12.846 31.580 1.00 80.88 101 GLY A O 1
ATOM 746 N N . PHE A 1 102 ? -23.724 11.374 32.067 1.00 84.94 102 PHE A N 1
ATOM 747 C CA . PHE A 1 102 ? -24.351 10.231 31.406 1.00 84.94 102 PHE A CA 1
ATOM 748 C C . PHE A 1 102 ? -23.874 8.905 32.019 1.00 84.94 102 PHE A C 1
ATOM 750 O O . PHE A 1 102 ? -22.758 8.453 31.767 1.00 84.94 102 PHE A O 1
ATOM 757 N N . GLU A 1 103 ? -24.698 8.249 32.831 1.00 84.88 103 GLU A N 1
ATOM 758 C CA . GLU A 1 103 ? -24.340 6.942 33.392 1.00 84.88 103 GLU A CA 1
ATOM 759 C C . GLU A 1 103 ? -24.505 5.833 32.347 1.00 84.88 103 GLU A C 1
ATOM 761 O O . GLU A 1 103 ? -25.548 5.716 31.703 1.00 84.88 103 GLU A O 1
ATOM 766 N N . VAL A 1 104 ? -23.477 4.996 32.193 1.00 87.75 104 VAL A N 1
ATOM 767 C CA . VAL A 1 104 ? -23.439 3.918 31.198 1.00 87.75 104 VAL A CA 1
ATOM 768 C C . VAL A 1 104 ? -23.304 2.578 31.913 1.00 87.75 104 VAL A C 1
ATOM 770 O O . VAL A 1 104 ? -22.594 2.455 32.907 1.00 87.75 104 VAL A O 1
ATOM 773 N N . ARG A 1 105 ? -24.007 1.558 31.418 1.00 88.31 105 ARG A N 1
ATOM 774 C CA . ARG A 1 105 ? -23.941 0.182 31.930 1.00 88.31 105 ARG A CA 1
ATOM 775 C C . ARG A 1 105 ? -23.599 -0.774 30.796 1.00 88.31 105 ARG A C 1
ATOM 777 O O . ARG A 1 105 ? -23.917 -0.493 29.642 1.00 88.31 105 ARG A O 1
ATOM 784 N N . ALA A 1 106 ? -22.997 -1.913 31.128 1.00 89.06 106 ALA A N 1
ATOM 785 C CA . ALA A 1 106 ? -22.832 -2.998 30.165 1.00 89.06 106 ALA A CA 1
ATOM 786 C C . ALA A 1 106 ? -24.203 -3.408 29.588 1.00 89.06 106 ALA A C 1
ATOM 788 O O . ALA A 1 106 ? -25.208 -3.441 30.301 1.00 89.06 106 ALA A O 1
ATOM 789 N N . GLY A 1 107 ? -24.247 -3.659 28.283 1.00 87.81 107 GLY A N 1
ATOM 790 C CA . GLY A 1 107 ? -25.449 -3.892 27.487 1.00 87.81 107 GLY A CA 1
ATOM 791 C C . GLY A 1 107 ? -26.190 -2.627 27.035 1.00 87.81 107 GLY A C 1
ATOM 792 O O . GLY A 1 107 ? -27.139 -2.739 26.262 1.00 87.81 107 GLY A O 1
ATOM 793 N N . ALA A 1 108 ? -25.794 -1.427 27.476 1.00 89.81 108 ALA A N 1
ATOM 794 C CA . ALA A 1 108 ? -26.459 -0.194 27.060 1.00 89.81 108 ALA A CA 1
ATOM 795 C C . ALA A 1 108 ? -26.127 0.162 25.606 1.00 89.81 108 ALA A C 1
ATOM 797 O O . ALA A 1 108 ? -24.964 0.134 25.194 1.00 89.81 108 ALA A O 1
ATOM 798 N N . ARG A 1 109 ? -27.156 0.558 24.851 1.00 91.25 109 ARG A N 1
ATOM 799 C CA . ARG A 1 109 ? -27.006 1.144 23.518 1.00 91.25 109 ARG A CA 1
ATOM 800 C C . ARG A 1 109 ? -26.663 2.626 23.648 1.00 91.25 109 ARG A C 1
ATOM 802 O O . ARG A 1 109 ? -27.333 3.351 24.380 1.00 91.25 109 ARG A O 1
ATOM 809 N N . VAL A 1 110 ? -25.632 3.064 22.937 1.00 91.25 110 VAL A N 1
ATOM 810 C CA . VAL A 1 110 ? -25.084 4.422 23.005 1.00 91.25 110 VAL A CA 1
ATOM 811 C C . VAL A 1 110 ? -24.842 4.988 21.607 1.00 91.25 110 VAL A C 1
ATOM 813 O O . VAL A 1 110 ? -24.593 4.256 20.645 1.00 91.25 110 VAL A O 1
ATOM 816 N N . ALA A 1 111 ? -24.919 6.309 21.484 1.00 90.12 111 ALA A N 1
ATOM 817 C CA . ALA A 1 111 ? -24.376 7.037 20.347 1.00 90.12 111 ALA A CA 1
ATOM 818 C C . ALA A 1 111 ? -22.905 7.373 20.623 1.00 90.12 111 ALA A C 1
ATOM 820 O O . ALA A 1 111 ? -22.567 7.830 21.715 1.00 90.12 111 ALA A O 1
ATOM 821 N N . VAL A 1 112 ? -22.053 7.137 19.628 1.00 88.38 112 VAL A N 1
ATOM 822 C CA . VAL A 1 112 ? -20.607 7.349 19.686 1.00 88.38 112 VAL A CA 1
ATOM 823 C C . VAL A 1 112 ? -20.253 8.566 18.837 1.00 88.38 112 VAL A C 1
ATOM 825 O O . VAL A 1 112 ? -20.509 8.587 17.629 1.00 88.38 112 VAL A O 1
ATOM 828 N N . GLY A 1 113 ? -19.667 9.575 19.472 1.00 87.00 113 GLY A N 1
ATOM 829 C CA . GLY A 1 113 ? -19.097 10.752 18.826 1.00 87.00 113 GLY A CA 1
ATOM 830 C C . GLY A 1 113 ? -17.575 10.764 18.921 1.00 87.00 113 GLY A C 1
ATOM 831 O O . GLY A 1 113 ? -16.994 10.174 19.833 1.00 87.00 113 GLY A O 1
ATOM 832 N N . VAL A 1 114 ? -16.917 11.427 17.972 1.00 86.00 114 VAL A N 1
ATOM 833 C CA . VAL A 1 114 ? -15.461 11.622 17.982 1.00 86.00 114 VAL A CA 1
ATOM 834 C C . VAL A 1 114 ? -15.156 13.109 18.013 1.00 86.00 114 VAL A C 1
ATOM 836 O O . VAL A 1 114 ? -15.544 13.859 17.115 1.00 86.00 114 VAL A O 1
ATOM 839 N N . ARG A 1 115 ? -14.426 13.532 19.047 1.00 84.00 115 ARG A N 1
ATOM 840 C CA . ARG A 1 115 ? -14.015 14.927 19.236 1.00 84.00 115 ARG A CA 1
ATOM 841 C C . ARG A 1 115 ? -12.879 15.308 18.304 1.00 84.00 115 ARG A C 1
ATOM 843 O O . ARG A 1 115 ? -12.908 16.394 17.729 1.00 84.00 115 ARG A O 1
ATOM 850 N N . ARG A 1 116 ? -11.875 14.435 18.169 1.00 80.62 116 ARG A N 1
ATOM 851 C CA . ARG A 1 116 ? -10.678 14.681 17.356 1.00 80.62 116 ARG A CA 1
ATOM 852 C C . ARG A 1 116 ? -10.163 13.408 16.697 1.00 80.62 116 ARG A C 1
ATOM 854 O O . ARG A 1 116 ? -10.139 12.339 17.302 1.00 80.62 116 ARG A O 1
ATOM 861 N N . LEU A 1 117 ? -9.692 13.568 15.462 1.00 79.19 117 LEU A N 1
ATOM 862 C CA . LEU A 1 117 ? -8.967 12.558 14.694 1.00 79.19 117 LEU A CA 1
ATOM 863 C C . LEU A 1 117 ? -7.516 13.003 14.514 1.00 79.19 117 LEU A C 1
ATOM 865 O O . LEU A 1 117 ? -7.257 14.148 14.140 1.00 79.19 117 LEU A O 1
ATOM 869 N N . HIS A 1 118 ? -6.576 12.088 14.736 1.00 76.75 118 HIS A N 1
ATOM 870 C CA . HIS A 1 118 ? -5.161 12.316 14.464 1.00 76.75 118 HIS A CA 1
ATOM 871 C C . HIS A 1 118 ? -4.771 11.627 13.162 1.00 76.75 118 HIS A C 1
ATOM 873 O O . HIS A 1 118 ? -4.814 10.403 13.085 1.00 76.75 118 HIS A O 1
ATOM 879 N N . VAL A 1 119 ? -4.385 12.400 12.148 1.00 73.31 119 VAL A N 1
ATOM 880 C CA . VAL A 1 119 ? -3.876 11.857 10.882 1.00 73.31 119 VAL A CA 1
ATOM 881 C C . VAL A 1 119 ? -2.461 11.328 11.097 1.00 73.31 119 VAL A C 1
ATOM 883 O O . VAL A 1 119 ? -1.605 12.032 11.635 1.00 73.31 11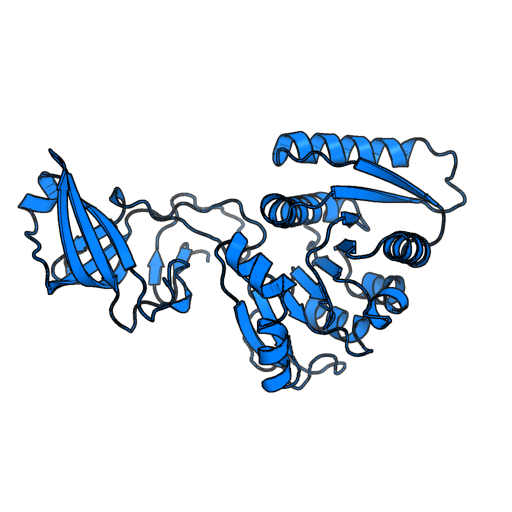9 VAL A O 1
ATOM 886 N N . LEU A 1 120 ? -2.216 10.085 10.688 1.00 69.94 120 LEU A N 1
ATOM 887 C CA . LEU A 1 120 ? -0.880 9.512 10.649 1.00 69.94 120 LEU A CA 1
ATOM 888 C C . LEU A 1 120 ? -0.208 9.837 9.308 1.00 69.94 120 LEU A C 1
ATOM 890 O O . LEU A 1 120 ? -0.856 9.753 8.263 1.00 69.94 120 LEU A O 1
ATOM 894 N N . PRO A 1 121 ? 1.100 10.145 9.302 1.00 64.31 121 PRO A N 1
ATOM 895 C CA . PRO A 1 121 ? 1.870 10.319 8.077 1.00 64.31 121 PRO A CA 1
ATOM 896 C C . PRO A 1 121 ? 2.211 8.945 7.477 1.00 64.31 121 PRO A C 1
ATOM 898 O O . PRO A 1 121 ? 3.350 8.480 7.532 1.00 64.31 121 PRO A O 1
ATOM 901 N N . THR A 1 122 ? 1.204 8.256 6.941 1.00 66.31 122 THR A N 1
ATOM 902 C CA . THR A 1 122 ? 1.350 6.959 6.267 1.00 66.31 122 THR A CA 1
ATOM 903 C C . THR A 1 122 ? 0.951 7.099 4.800 1.00 66.31 122 THR A C 1
ATOM 905 O O . THR A 1 122 ? -0.243 7.151 4.509 1.00 66.31 122 THR A O 1
ATOM 908 N N . PRO A 1 123 ? 1.928 7.159 3.876 1.00 67.94 123 PRO A N 1
ATOM 909 C CA . PRO A 1 123 ? 1.663 7.293 2.442 1.00 67.94 123 PRO A CA 1
ATOM 910 C C . PRO A 1 123 ? 0.825 6.145 1.871 1.00 67.94 123 PRO A C 1
ATOM 912 O O . PRO A 1 123 ? -0.015 6.369 1.012 1.00 67.94 123 PRO A O 1
ATOM 915 N N . LEU A 1 124 ? 1.013 4.928 2.392 1.00 76.75 124 LEU A N 1
ATOM 916 C CA . LEU A 1 124 ? 0.183 3.771 2.071 1.00 76.75 124 LEU A CA 1
ATOM 917 C C . LEU A 1 124 ? -0.914 3.609 3.128 1.00 76.75 124 LEU A C 1
ATOM 919 O O . LEU A 1 124 ? -0.631 3.321 4.294 1.00 76.75 124 LEU A O 1
ATOM 923 N N . SER A 1 125 ? -2.161 3.796 2.707 1.00 74.81 125 SER A N 1
ATOM 924 C CA . SER A 1 125 ? -3.341 3.785 3.576 1.00 74.81 125 SER A CA 1
ATOM 925 C C . SER A 1 125 ? -4.167 2.510 3.468 1.00 74.81 125 SER A C 1
ATOM 927 O O . SER A 1 125 ? -4.647 2.023 4.489 1.00 74.81 125 SER A O 1
ATOM 929 N N . SER A 1 126 ? -4.336 1.958 2.264 1.00 84.06 126 SER A N 1
ATOM 930 C CA . SER A 1 126 ? -5.098 0.735 1.993 1.00 84.06 126 SER A CA 1
ATOM 931 C C . SER A 1 126 ? -4.677 0.067 0.692 1.00 84.06 126 SER A C 1
ATOM 933 O O . SER A 1 126 ? -3.998 0.678 -0.135 1.00 84.06 126 SER A O 1
ATOM 935 N N . PHE A 1 127 ? -5.085 -1.192 0.521 1.00 88.94 127 PHE A N 1
ATOM 936 C CA . PHE A 1 127 ? -4.890 -1.939 -0.714 1.00 88.94 127 PHE A CA 1
ATOM 937 C C . PHE A 1 127 ? -6.228 -2.243 -1.387 1.00 88.94 127 PHE A C 1
ATOM 939 O O . PHE A 1 127 ? -7.206 -2.590 -0.726 1.00 88.94 127 PHE A O 1
ATOM 946 N N . THR A 1 128 ? -6.257 -2.189 -2.715 1.00 90.25 128 THR A N 1
ATOM 947 C CA . THR A 1 128 ? -7.397 -2.617 -3.531 1.00 90.25 128 THR A CA 1
ATOM 948 C C . THR A 1 128 ? -6.932 -3.671 -4.528 1.00 90.25 128 THR A C 1
ATOM 950 O O . THR A 1 128 ? -6.246 -3.343 -5.491 1.00 90.25 128 THR A O 1
ATOM 953 N N . ALA A 1 129 ? -7.313 -4.933 -4.326 1.00 90.06 129 ALA A N 1
ATOM 954 C CA . ALA A 1 129 ? -7.071 -6.001 -5.291 1.00 90.06 129 ALA A CA 1
ATOM 955 C C . ALA A 1 129 ? -8.010 -5.828 -6.492 1.00 90.06 129 ALA A C 1
ATOM 9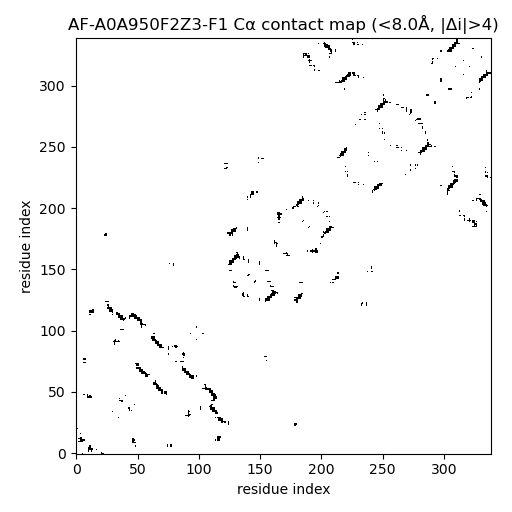57 O O . ALA A 1 129 ? -9.233 -5.937 -6.359 1.00 90.06 129 ALA A O 1
ATOM 958 N N . CYS A 1 130 ? -7.431 -5.531 -7.653 1.00 89.75 130 CYS A N 1
ATOM 959 C CA . CYS A 1 130 ? -8.138 -5.239 -8.891 1.00 89.75 130 CYS A CA 1
ATOM 960 C C . CYS A 1 130 ? -7.851 -6.318 -9.941 1.00 89.75 130 CYS A C 1
ATOM 962 O O . CYS A 1 130 ? -6.698 -6.652 -10.212 1.00 89.75 130 CYS A O 1
ATOM 964 N N . ALA A 1 131 ? -8.902 -6.864 -10.547 1.00 89.19 131 ALA A N 1
ATOM 965 C CA . ALA A 1 131 ? -8.780 -7.826 -11.638 1.00 89.19 131 ALA A CA 1
ATOM 966 C C . ALA A 1 131 ? -9.947 -7.712 -12.618 1.00 89.19 131 ALA A C 1
ATOM 968 O O . ALA A 1 131 ? -11.008 -7.187 -12.282 1.00 89.19 131 ALA A O 1
ATOM 969 N N . ALA A 1 132 ? -9.780 -8.292 -13.808 1.00 87.19 132 ALA A N 1
ATOM 970 C CA . ALA A 1 132 ? -10.854 -8.380 -14.796 1.00 87.19 132 ALA A CA 1
ATOM 971 C C . ALA A 1 132 ? -12.014 -9.286 -14.355 1.00 87.19 132 ALA A C 1
ATOM 973 O O . ALA A 1 132 ? -13.147 -9.111 -14.796 1.00 87.19 132 ALA A O 1
ATOM 974 N N . THR A 1 133 ? -11.747 -10.251 -13.467 1.00 87.31 133 THR A N 1
ATOM 975 C CA . THR A 1 133 ? -12.749 -11.203 -12.977 1.00 87.31 133 THR A CA 1
ATOM 976 C C . THR A 1 133 ? -12.848 -11.187 -11.448 1.00 87.31 133 THR A C 1
ATOM 978 O O . THR A 1 133 ? -11.840 -10.959 -10.771 1.00 87.31 133 THR A O 1
ATOM 981 N N . PRO A 1 134 ? -14.027 -11.497 -10.871 1.00 86.88 134 PRO A N 1
ATOM 982 C CA . PRO A 1 134 ? -14.185 -11.613 -9.420 1.00 86.88 134 PRO A CA 1
ATOM 983 C C . PRO A 1 134 ? -13.247 -12.653 -8.796 1.00 86.88 134 PRO A C 1
ATOM 985 O O . PRO A 1 134 ? -12.636 -12.398 -7.761 1.00 86.88 134 PRO A O 1
ATOM 988 N N . ASN A 1 135 ? -13.081 -13.806 -9.452 1.00 88.00 135 ASN A N 1
ATOM 989 C CA . ASN A 1 135 ? -12.188 -14.864 -8.977 1.00 88.00 135 ASN A CA 1
ATOM 990 C C . ASN A 1 135 ? -10.723 -14.410 -8.971 1.00 88.00 135 ASN A C 1
ATOM 992 O O . ASN A 1 135 ? -10.004 -14.713 -8.022 1.00 88.00 135 ASN A O 1
ATOM 996 N N . GLY A 1 136 ? -10.298 -13.641 -9.980 1.00 86.75 136 GLY A N 1
ATOM 997 C CA . GLY A 1 136 ? -8.959 -13.054 -10.024 1.00 86.75 136 GLY A CA 1
ATOM 998 C C . GLY A 1 136 ? -8.717 -12.076 -8.873 1.00 86.75 136 GLY A C 1
ATOM 999 O O . GLY A 1 136 ? -7.694 -12.166 -8.201 1.00 86.75 136 GLY A O 1
ATOM 1000 N N . ALA A 1 137 ? -9.687 -11.205 -8.575 1.00 88.06 137 ALA A N 1
ATOM 1001 C CA . ALA A 1 137 ? -9.575 -10.242 -7.477 1.00 88.06 137 ALA A CA 1
ATOM 1002 C C . ALA A 1 137 ? -9.492 -10.941 -6.107 1.00 88.06 137 ALA A C 1
ATOM 1004 O O . ALA A 1 137 ? -8.668 -10.569 -5.273 1.00 88.06 137 ALA A O 1
ATOM 1005 N N . VAL A 1 138 ? -10.294 -11.992 -5.890 1.00 89.12 138 VAL A N 1
ATOM 1006 C CA . VAL A 1 138 ? -10.252 -12.810 -4.662 1.00 89.12 138 VAL A CA 1
ATOM 1007 C C . VAL A 1 138 ? -8.951 -13.608 -4.552 1.00 89.12 138 VAL A C 1
ATOM 1009 O O . VAL A 1 138 ? -8.422 -13.777 -3.455 1.00 89.12 138 VAL A O 1
ATOM 1012 N N . SER A 1 139 ? -8.429 -14.114 -5.671 1.00 90.50 139 SER A N 1
ATOM 1013 C CA . SER A 1 139 ? -7.138 -14.806 -5.696 1.00 90.50 139 SER A CA 1
ATOM 1014 C C . SER A 1 139 ? -6.009 -13.846 -5.308 1.00 90.50 139 SER A C 1
ATOM 1016 O O . SER A 1 139 ? -5.251 -14.129 -4.380 1.00 90.50 139 SER A O 1
ATOM 1018 N N . LEU A 1 140 ? -5.971 -12.657 -5.924 1.00 90.25 140 LEU A N 1
ATOM 1019 C CA . LEU A 1 140 ? -5.011 -11.595 -5.609 1.00 90.25 140 LEU A CA 1
ATOM 1020 C C . LEU A 1 140 ? -5.070 -11.172 -4.141 1.00 90.25 140 LEU A C 1
ATOM 1022 O O . LEU A 1 140 ? -4.031 -11.066 -3.494 1.00 90.25 140 LEU A O 1
ATOM 1026 N N . SER A 1 141 ? -6.269 -10.996 -3.578 1.00 90.00 141 SER A N 1
ATOM 1027 C CA . SER A 1 141 ? -6.422 -10.585 -2.177 1.00 90.00 141 SER A CA 1
ATOM 1028 C C . SER A 1 141 ? -5.910 -11.616 -1.166 1.00 90.00 141 SER A C 1
ATOM 1030 O O . SER A 1 141 ? -5.762 -11.292 0.009 1.00 90.00 141 SER A O 1
ATOM 1032 N N . ARG A 1 142 ? -5.693 -12.866 -1.591 1.00 91.19 142 ARG A N 1
ATOM 1033 C CA . ARG A 1 142 ? -5.205 -13.972 -0.752 1.00 91.19 142 ARG A CA 1
ATOM 1034 C C . ARG A 1 142 ? -3.716 -14.256 -0.939 1.00 91.19 142 ARG A C 1
ATOM 1036 O O . ARG A 1 142 ? -3.193 -15.146 -0.273 1.00 91.19 142 ARG A O 1
ATOM 1043 N N . GLN A 1 143 ? -3.034 -13.533 -1.826 1.00 91.06 143 GLN A N 1
ATOM 1044 C CA . GLN A 1 143 ? -1.604 -13.724 -2.044 1.00 91.06 143 GLN A CA 1
ATOM 1045 C C . GLN A 1 143 ? -0.807 -13.351 -0.790 1.00 91.06 143 GLN A C 1
ATOM 1047 O O . GLN A 1 143 ? -1.088 -12.349 -0.129 1.00 91.06 143 GLN A O 1
ATOM 1052 N N . ALA A 1 144 ? 0.199 -14.169 -0.472 1.00 90.12 144 ALA A N 1
ATOM 1053 C CA . ALA A 1 144 ? 0.903 -14.127 0.808 1.00 90.12 144 ALA A CA 1
ATOM 1054 C C . ALA A 1 144 ? 1.506 -12.748 1.114 1.00 90.12 144 ALA A C 1
ATOM 1056 O O . ALA A 1 144 ? 1.282 -12.218 2.200 1.00 90.12 144 ALA A O 1
ATOM 1057 N N . LEU A 1 145 ? 2.197 -12.139 0.143 1.00 89.75 145 LEU A N 1
ATOM 1058 C CA . LEU A 1 145 ? 2.808 -10.819 0.313 1.00 89.75 145 LEU A CA 1
ATOM 1059 C C . LEU A 1 145 ? 1.767 -9.727 0.608 1.00 89.75 145 LEU A C 1
ATOM 1061 O O . LEU A 1 145 ? 1.985 -8.893 1.484 1.00 89.75 145 LEU A O 1
ATOM 1065 N N . LEU A 1 146 ? 0.622 -9.736 -0.082 1.00 90.38 146 LEU A N 1
ATOM 1066 C CA . LEU A 1 146 ? -0.414 -8.725 0.131 1.00 90.38 146 LEU A CA 1
ATOM 1067 C C . LEU A 1 146 ? -1.089 -8.880 1.497 1.00 90.38 146 LEU A C 1
ATOM 1069 O O . LEU A 1 146 ? -1.301 -7.890 2.195 1.00 90.38 146 LEU A O 1
ATOM 1073 N N . VAL A 1 147 ? -1.388 -10.118 1.895 1.00 89.50 147 VAL A N 1
ATOM 1074 C CA . VAL A 1 147 ? -1.952 -10.427 3.216 1.00 89.50 147 VAL A CA 1
ATOM 1075 C C . VAL A 1 147 ? -0.982 -10.026 4.326 1.00 89.50 147 VAL A C 1
ATOM 1077 O O . VAL A 1 147 ? -1.396 -9.418 5.312 1.00 89.50 147 VAL A O 1
ATOM 1080 N N . GLU A 1 148 ? 0.309 -10.317 4.163 1.00 88.62 148 GLU A N 1
ATOM 1081 C CA . GLU A 1 148 ? 1.336 -9.945 5.132 1.00 88.62 148 GLU A CA 1
ATOM 1082 C C . GLU A 1 148 ? 1.487 -8.423 5.251 1.00 88.62 148 GLU A C 1
ATOM 1084 O O . GLU A 1 148 ? 1.481 -7.896 6.365 1.00 88.62 148 GLU A O 1
ATOM 1089 N N . LEU A 1 149 ? 1.563 -7.707 4.124 1.00 88.00 149 LEU A N 1
ATOM 1090 C CA . LEU A 1 149 ? 1.594 -6.244 4.103 1.00 88.00 149 LEU A CA 1
ATOM 1091 C C . LEU A 1 149 ? 0.372 -5.655 4.805 1.00 88.00 149 LEU A C 1
ATOM 1093 O O . LEU A 1 149 ? 0.521 -4.844 5.718 1.00 88.00 149 LEU A O 1
ATOM 1097 N N . ALA A 1 150 ? -0.829 -6.098 4.432 1.00 86.81 150 ALA A N 1
ATOM 1098 C CA . ALA A 1 150 ? -2.067 -5.613 5.027 1.00 86.81 150 ALA A CA 1
ATOM 1099 C C . ALA A 1 150 ? -2.108 -5.853 6.544 1.00 86.81 150 ALA A C 1
ATOM 1101 O O . ALA A 1 150 ? -2.422 -4.938 7.306 1.00 86.81 150 ALA A O 1
ATOM 1102 N N . ALA A 1 151 ? -1.711 -7.045 6.999 1.00 85.31 151 ALA A N 1
ATOM 1103 C CA . ALA A 1 151 ? -1.677 -7.389 8.416 1.00 85.31 151 ALA A CA 1
ATOM 1104 C C . ALA A 1 151 ? -0.671 -6.533 9.200 1.00 85.31 151 ALA A C 1
ATOM 1106 O O . ALA A 1 151 ? -1.013 -5.968 10.241 1.00 85.31 151 ALA A O 1
ATOM 1107 N N . ARG A 1 152 ? 0.563 -6.396 8.700 1.00 84.50 152 ARG A N 1
ATOM 1108 C CA . ARG A 1 152 ? 1.618 -5.642 9.394 1.00 84.50 152 ARG A CA 1
ATOM 1109 C C . ARG A 1 152 ? 1.340 -4.143 9.417 1.00 84.50 152 ARG A C 1
ATOM 1111 O O . ARG A 1 152 ? 1.584 -3.500 10.433 1.00 84.50 152 ARG A O 1
ATOM 1118 N N . MET A 1 153 ? 0.794 -3.607 8.329 1.00 82.50 153 MET A N 1
ATOM 1119 C CA . MET A 1 153 ? 0.408 -2.198 8.214 1.00 82.50 153 MET A CA 1
ATOM 1120 C C . MET A 1 153 ? -0.927 -1.892 8.903 1.00 82.50 153 MET A C 1
ATOM 1122 O O . MET A 1 153 ? -1.316 -0.728 8.977 1.00 82.50 153 MET A O 1
ATOM 1126 N N . LYS A 1 154 ? -1.625 -2.919 9.411 1.00 77.81 154 LYS A N 1
ATOM 1127 C CA . LYS A 1 154 ? -2.973 -2.823 9.987 1.00 77.81 154 LYS A CA 1
ATOM 1128 C C . LYS A 1 154 ? -3.946 -2.121 9.041 1.00 77.81 154 LYS A C 1
ATOM 1130 O O . LYS A 1 154 ? -4.664 -1.203 9.432 1.00 77.81 154 LYS A O 1
ATOM 1135 N N . THR A 1 155 ? -3.949 -2.553 7.786 1.00 77.38 155 THR A N 1
ATOM 1136 C CA . THR A 1 155 ? -4.830 -2.016 6.755 1.00 77.38 155 THR A CA 1
ATOM 1137 C C . THR A 1 155 ? -5.689 -3.100 6.105 1.00 77.38 155 THR A C 1
ATOM 1139 O O . THR A 1 155 ? -5.532 -4.295 6.351 1.00 77.38 155 THR A O 1
ATOM 1142 N N . ARG A 1 156 ? -6.649 -2.661 5.295 1.00 78.75 156 ARG A N 1
ATOM 1143 C CA . ARG A 1 156 ? -7.633 -3.484 4.600 1.00 78.75 156 ARG A CA 1
ATOM 1144 C C . ARG A 1 156 ? -7.210 -3.784 3.165 1.00 78.75 156 ARG A C 1
ATOM 1146 O O . ARG A 1 156 ? -6.490 -3.006 2.538 1.00 78.75 156 ARG A O 1
ATOM 1153 N N . ILE A 1 157 ? -7.762 -4.877 2.644 1.00 85.38 157 ILE A N 1
ATOM 1154 C CA . ILE A 1 157 ? -7.725 -5.227 1.225 1.00 85.38 157 ILE A CA 1
ATOM 1155 C C . ILE A 1 157 ? -9.161 -5.167 0.700 1.00 85.38 157 ILE A C 1
ATOM 1157 O O . ILE A 1 157 ? -9.995 -5.998 1.057 1.00 85.38 157 ILE A O 1
ATOM 1161 N N . ALA A 1 158 ? -9.465 -4.164 -0.118 1.00 86.25 158 ALA A N 1
ATOM 1162 C CA . ALA A 1 158 ? -10.721 -4.079 -0.853 1.00 86.25 158 ALA A CA 1
ATOM 1163 C C . ALA A 1 158 ? -10.647 -4.906 -2.146 1.00 86.25 158 ALA A C 1
ATOM 1165 O O . ALA A 1 158 ? -9.564 -5.158 -2.672 1.00 86.25 158 ALA A O 1
ATOM 1166 N N . LEU A 1 159 ? -11.805 -5.305 -2.673 1.00 85.12 159 LEU A N 1
ATOM 1167 C CA . LEU A 1 159 ? -11.916 -5.988 -3.962 1.00 85.12 159 LEU A CA 1
ATOM 1168 C C . LEU A 1 159 ? -12.531 -5.040 -4.987 1.00 85.12 159 LEU A C 1
ATOM 1170 O O . LEU A 1 159 ? -13.547 -4.401 -4.708 1.00 85.12 159 LEU A O 1
ATOM 1174 N N . ARG A 1 160 ? -11.952 -4.990 -6.185 1.00 85.81 160 ARG A N 1
ATOM 1175 C CA . ARG A 1 160 ? -12.516 -4.279 -7.332 1.00 85.81 160 ARG A CA 1
ATOM 1176 C C . ARG A 1 160 ? -12.453 -5.168 -8.567 1.00 85.81 160 ARG A C 1
ATOM 1178 O O . ARG A 1 160 ? -11.425 -5.770 -8.859 1.00 85.81 160 ARG A O 1
ATOM 1185 N N . VAL A 1 161 ? -13.567 -5.252 -9.283 1.00 85.38 161 VAL A N 1
ATOM 1186 C CA . VAL A 1 161 ? -13.647 -5.973 -10.554 1.00 85.38 161 VAL A CA 1
ATOM 1187 C C . VAL A 1 161 ? -13.763 -4.937 -11.653 1.00 85.38 161 VAL A C 1
ATOM 1189 O O . VAL A 1 161 ? -14.670 -4.113 -11.612 1.00 85.38 161 VAL A O 1
ATOM 1192 N N . GLU A 1 162 ? -12.832 -4.978 -12.597 1.00 84.81 162 GLU A N 1
ATOM 1193 C CA . GLU A 1 162 ? -12.762 -4.066 -13.735 1.00 84.81 162 GLU A CA 1
ATOM 1194 C C . GLU A 1 162 ? -12.678 -4.895 -15.022 1.00 84.81 162 GLU A C 1
ATOM 1196 O O . GLU A 1 162 ? -11.580 -5.230 -15.474 1.00 84.81 162 GLU A O 1
ATOM 1201 N N . PRO A 1 163 ? -13.819 -5.288 -15.614 1.00 78.62 163 PRO A N 1
ATOM 1202 C CA . PRO A 1 163 ? -13.851 -6.200 -16.756 1.00 78.62 163 PRO A CA 1
ATOM 1203 C C . PRO A 1 163 ? -13.069 -5.697 -17.973 1.00 78.62 163 PRO A C 1
ATOM 1205 O O . PRO A 1 163 ? -12.632 -6.503 -18.793 1.00 78.62 163 PRO A O 1
ATOM 1208 N N . ARG A 1 164 ? -12.889 -4.375 -18.099 1.00 80.06 164 ARG A N 1
ATOM 1209 C CA . ARG A 1 164 ? -12.171 -3.743 -19.211 1.00 80.06 164 ARG A CA 1
ATOM 1210 C C . ARG A 1 164 ? -10.721 -3.386 -18.870 1.00 80.06 164 ARG A C 1
ATOM 1212 O O . ARG A 1 164 ? -10.099 -2.601 -19.583 1.00 80.06 164 ARG A O 1
ATOM 1219 N N . LEU A 1 165 ? -10.161 -3.974 -17.812 1.00 79.12 165 LEU A N 1
ATOM 1220 C CA . LEU A 1 165 ? -8.793 -3.716 -17.371 1.00 79.12 165 LEU A CA 1
ATOM 1221 C C . LEU A 1 165 ? -7.780 -3.928 -18.511 1.00 79.12 165 LEU A C 1
ATOM 1223 O O . LEU A 1 165 ? -7.594 -5.041 -19.004 1.00 79.12 165 LEU A O 1
ATOM 1227 N N . GLY A 1 166 ? -7.098 -2.849 -18.906 1.00 68.19 166 GLY A N 1
ATOM 1228 C CA . GLY A 1 166 ? -6.088 -2.861 -19.969 1.00 68.19 166 GLY A CA 1
ATOM 1229 C C . GLY A 1 166 ? -6.644 -2.844 -21.399 1.00 68.19 166 GLY A C 1
ATOM 1230 O O . GLY A 1 166 ? -5.860 -2.934 -22.345 1.00 68.19 166 GLY A O 1
ATOM 1231 N N . VAL A 1 167 ? -7.960 -2.719 -21.593 1.00 76.31 167 VAL A N 1
ATOM 1232 C CA . VAL A 1 167 ? -8.553 -2.465 -22.914 1.00 76.31 167 VAL A CA 1
ATOM 1233 C C . VAL A 1 167 ? -8.322 -0.994 -23.271 1.00 76.31 167 VAL A C 1
ATOM 1235 O O . VAL A 1 167 ? -8.704 -0.102 -22.516 1.00 76.31 167 VAL A O 1
ATOM 1238 N N . ALA A 1 168 ? -7.672 -0.737 -24.410 1.00 63.66 168 ALA A N 1
ATOM 1239 C CA . ALA A 1 168 ? -7.400 0.624 -24.873 1.00 63.66 168 ALA A CA 1
ATOM 1240 C C . ALA A 1 168 ? -8.710 1.416 -25.028 1.00 63.66 168 ALA A C 1
ATOM 1242 O O . ALA A 1 168 ? -9.702 0.873 -25.514 1.00 63.66 168 ALA A O 1
ATOM 1243 N N . ASP A 1 169 ? -8.709 2.672 -24.577 1.00 64.62 169 ASP A N 1
ATOM 1244 C CA . ASP A 1 169 ? -9.840 3.615 -24.631 1.00 64.62 169 ASP A CA 1
ATOM 1245 C C . ASP A 1 169 ? -11.139 3.161 -23.936 1.00 64.62 169 ASP A C 1
ATOM 1247 O O . ASP A 1 169 ? -12.178 3.816 -24.044 1.00 64.62 169 ASP A O 1
ATOM 1251 N N . ALA A 1 170 ? -11.105 2.062 -23.180 1.00 68.62 170 ALA A N 1
ATOM 1252 C CA . ALA A 1 170 ? -12.234 1.654 -22.368 1.00 68.62 170 ALA A CA 1
ATOM 1253 C C . ALA A 1 170 ? -12.371 2.557 -21.141 1.00 68.62 170 ALA A C 1
ATOM 1255 O O . ALA A 1 170 ? -11.429 2.697 -20.363 1.00 68.62 170 ALA A O 1
ATOM 1256 N N . ALA A 1 171 ? -13.571 3.101 -20.936 1.00 66.25 171 ALA A N 1
ATOM 1257 C CA . ALA A 1 171 ? -13.919 3.765 -19.689 1.00 66.25 171 ALA A CA 1
ATOM 1258 C C . ALA A 1 171 ? -13.883 2.773 -18.515 1.00 66.25 171 ALA A C 1
ATOM 1260 O O . ALA A 1 171 ? -14.296 1.618 -18.659 1.00 66.25 171 ALA A O 1
ATOM 1261 N N . CYS A 1 172 ? -13.418 3.255 -17.361 1.00 62.16 172 CYS A N 1
ATOM 1262 C CA . CYS A 1 172 ? -13.431 2.521 -16.100 1.00 62.16 172 CYS A CA 1
ATOM 1263 C C . CYS A 1 172 ? -14.874 2.283 -15.630 1.00 62.16 172 CYS A C 1
ATOM 1265 O O . CYS A 1 172 ? -15.658 3.226 -15.495 1.00 62.16 172 CYS A O 1
ATOM 1267 N N . GLU A 1 173 ? -15.217 1.025 -15.361 1.00 62.56 173 GLU A N 1
ATOM 1268 C CA . GLU A 1 173 ? -16.499 0.622 -14.796 1.00 62.56 173 GLU A CA 1
ATOM 1269 C C . GLU A 1 173 ? -16.239 -0.260 -13.567 1.00 62.56 173 GLU A C 1
ATOM 1271 O O . GLU A 1 173 ? -15.766 -1.390 -13.708 1.00 62.56 173 GLU A O 1
ATOM 1276 N N . PRO A 1 174 ? -16.562 0.203 -12.340 1.00 60.34 174 PRO A N 1
ATOM 1277 C CA . PRO A 1 174 ? -17.469 1.305 -11.974 1.00 60.34 174 PRO A CA 1
ATOM 1278 C C . PRO A 1 174 ? -16.820 2.703 -11.898 1.00 60.34 174 PRO A C 1
ATOM 1280 O O . PRO A 1 174 ? -15.620 2.829 -11.686 1.00 60.34 174 PRO A O 1
ATOM 1283 N N . ALA A 1 175 ? -17.645 3.760 -11.948 1.00 57.88 175 ALA A N 1
ATOM 1284 C CA . ALA A 1 175 ? -17.263 5.186 -11.912 1.00 57.88 175 ALA A CA 1
ATOM 1285 C C . ALA A 1 175 ? -16.673 5.699 -10.569 1.00 57.88 175 ALA A C 1
ATOM 1287 O O . ALA A 1 175 ? -16.762 6.884 -10.254 1.00 57.88 175 ALA A O 1
ATOM 1288 N N . GLY A 1 176 ? -16.111 4.814 -9.741 1.00 62.97 176 GLY A N 1
ATOM 1289 C CA . GLY A 1 176 ? -15.515 5.169 -8.453 1.00 62.97 176 GLY A CA 1
ATOM 1290 C C . GLY A 1 176 ? -14.035 5.529 -8.574 1.00 62.97 176 GLY A C 1
A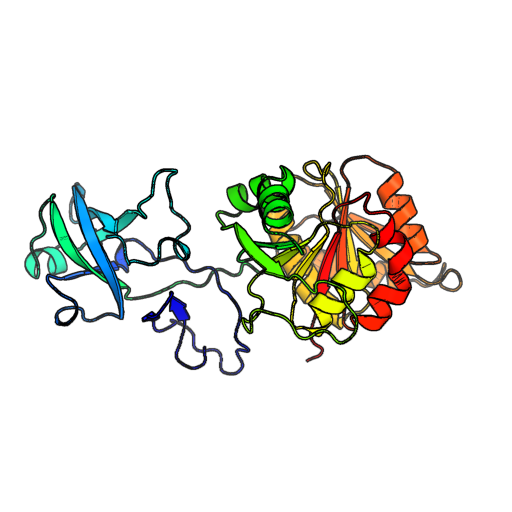TOM 1291 O O . GLY A 1 176 ? -13.278 4.829 -9.250 1.00 62.97 176 GLY A O 1
ATOM 1292 N N . THR A 1 177 ? -13.597 6.568 -7.866 1.00 69.62 177 THR A N 1
ATOM 1293 C CA . THR A 1 177 ? -12.178 6.935 -7.744 1.00 69.62 177 THR A CA 1
ATOM 1294 C C . THR A 1 177 ? -11.362 5.767 -7.185 1.00 69.62 177 THR A C 1
ATOM 1296 O O . THR A 1 177 ? -11.833 5.021 -6.323 1.00 69.62 177 THR A O 1
ATOM 1299 N N . PHE A 1 178 ? -10.141 5.573 -7.682 1.00 75.00 178 PHE A N 1
ATOM 1300 C CA . PHE A 1 178 ? -9.201 4.637 -7.072 1.00 75.00 178 PHE A CA 1
ATOM 1301 C C . PHE A 1 178 ? -8.671 5.225 -5.767 1.00 75.00 178 PHE A C 1
ATOM 1303 O O . PHE A 1 178 ? -8.213 6.365 -5.727 1.00 75.00 178 PHE A O 1
ATOM 1310 N N . VAL A 1 179 ? -8.764 4.445 -4.694 1.00 72.75 179 VAL A N 1
ATOM 1311 C CA . VAL A 1 179 ? -8.364 4.861 -3.352 1.00 72.75 179 VAL A CA 1
ATOM 1312 C C . VAL A 1 179 ? -7.302 3.892 -2.843 1.00 72.75 179 VAL A C 1
ATOM 1314 O O . VAL A 1 179 ? -7.452 2.676 -2.991 1.00 72.75 179 VAL A O 1
ATOM 1317 N N . GLY A 1 180 ? -6.229 4.442 -2.275 1.00 81.38 180 GLY A N 1
ATOM 1318 C CA . GLY A 1 180 ? -5.079 3.674 -1.811 1.00 81.38 180 GLY A CA 1
ATOM 1319 C C . GLY A 1 180 ? -4.280 3.041 -2.953 1.00 81.38 180 GLY A C 1
ATOM 1320 O O . GLY A 1 180 ? -4.324 3.480 -4.106 1.00 81.38 180 GLY A O 1
ATOM 1321 N N . THR A 1 181 ? -3.543 1.986 -2.621 1.00 87.44 181 THR A N 1
ATOM 1322 C CA . THR A 1 181 ? -2.694 1.254 -3.561 1.00 87.44 181 THR A CA 1
ATOM 1323 C C . THR A 1 181 ? -3.490 0.188 -4.289 1.00 87.44 181 THR A C 1
ATOM 1325 O O . THR A 1 181 ? -4.030 -0.739 -3.686 1.00 87.44 181 THR A O 1
ATOM 1328 N N . THR A 1 182 ? -3.544 0.290 -5.611 1.00 90.94 182 THR A N 1
ATOM 1329 C CA . THR A 1 182 ? -4.196 -0.721 -6.447 1.00 90.94 182 THR A CA 1
ATOM 1330 C C . THR A 1 182 ? -3.234 -1.877 -6.684 1.00 90.94 182 THR A C 1
ATOM 1332 O O . THR A 1 182 ? -2.068 -1.648 -6.973 1.00 90.94 182 THR A O 1
ATOM 1335 N N . VAL A 1 183 ? -3.698 -3.117 -6.564 1.00 92.50 183 VAL A N 1
ATOM 1336 C CA . VAL A 1 183 ? -2.889 -4.325 -6.759 1.00 92.50 183 VAL A CA 1
ATOM 1337 C C . VAL A 1 183 ? -3.433 -5.108 -7.944 1.00 92.50 183 VAL A C 1
ATOM 1339 O O . VAL A 1 183 ? -4.631 -5.381 -7.980 1.00 92.50 183 VAL A O 1
ATOM 1342 N N . ILE A 1 184 ? -2.575 -5.485 -8.891 1.00 92.94 184 ILE A N 1
ATOM 1343 C CA . ILE A 1 184 ? -2.952 -6.276 -10.071 1.00 92.94 184 ILE A CA 1
ATOM 1344 C C . ILE A 1 184 ? -1.975 -7.426 -10.322 1.00 92.94 184 ILE A C 1
ATOM 1346 O O . ILE A 1 184 ? -0.798 -7.341 -9.975 1.00 92.94 184 ILE A O 1
ATOM 1350 N N . ALA A 1 185 ? -2.451 -8.481 -10.981 1.00 89.75 185 ALA A N 1
ATOM 1351 C CA . ALA A 1 185 ? -1.604 -9.563 -11.473 1.00 89.75 185 ALA A CA 1
ATOM 1352 C C . ALA A 1 185 ? -0.908 -9.166 -12.795 1.00 89.75 185 ALA A C 1
ATOM 1354 O O . ALA A 1 185 ? -1.580 -8.646 -13.699 1.00 89.75 185 ALA A O 1
ATOM 1355 N N . PRO A 1 186 ? 0.398 -9.445 -12.965 1.00 81.38 186 PRO A N 1
ATOM 1356 C CA . PRO A 1 186 ? 1.093 -9.296 -14.239 1.00 81.38 186 PRO A CA 1
ATOM 1357 C C . PRO A 1 186 ? 0.777 -10.492 -15.163 1.00 81.38 186 PRO A C 1
ATOM 1359 O O . PRO A 1 186 ? 1.580 -11.401 -15.331 1.00 81.38 186 PRO A O 1
ATOM 1362 N N . GLU A 1 187 ? -0.420 -10.532 -15.752 1.00 72.81 187 GLU A N 1
ATOM 1363 C CA . GLU A 1 187 ? -0.849 -11.600 -16.680 1.00 72.81 187 GLU A CA 1
ATOM 1364 C C . GLU A 1 187 ? -0.385 -11.325 -18.128 1.00 72.81 187 GLU A C 1
ATOM 1366 O O . GLU A 1 187 ? -1.211 -11.107 -19.012 1.00 72.81 187 GLU A O 1
ATOM 1371 N N . GLY A 1 188 ? 0.928 -11.253 -18.376 1.00 69.81 188 GLY A N 1
ATOM 1372 C CA . GLY A 1 188 ? 1.529 -11.073 -19.717 1.00 69.81 188 GLY A CA 1
ATOM 1373 C C . GLY A 1 188 ? 1.306 -9.710 -20.399 1.00 69.81 188 GLY A C 1
ATOM 1374 O O . GLY A 1 188 ? 2.024 -9.376 -21.331 1.00 69.81 188 GLY A O 1
ATOM 1375 N N . ASP A 1 189 ? 0.357 -8.914 -19.905 1.00 79.81 189 ASP A N 1
ATOM 1376 C CA . ASP A 1 189 ? 0.038 -7.538 -20.317 1.00 79.81 189 ASP A CA 1
ATOM 1377 C C . ASP A 1 189 ? 0.178 -6.560 -19.135 1.00 79.81 189 ASP A C 1
ATOM 1379 O O . ASP A 1 189 ? -0.612 -5.623 -18.954 1.00 79.81 189 ASP A O 1
ATOM 1383 N N . GLY A 1 190 ? 1.151 -6.820 -18.259 1.00 82.31 190 GLY A N 1
ATOM 1384 C CA . GLY A 1 190 ? 1.341 -6.072 -17.019 1.00 82.31 190 GLY A CA 1
ATOM 1385 C C . GLY A 1 190 ? 1.552 -4.585 -17.283 1.00 82.31 190 GLY A C 1
ATOM 1386 O O . GLY A 1 190 ? 0.929 -3.750 -16.625 1.00 82.31 190 GLY A O 1
ATOM 1387 N N . ALA A 1 191 ? 2.353 -4.254 -18.298 1.00 86.31 191 ALA A N 1
ATOM 1388 C CA . ALA A 1 191 ? 2.645 -2.874 -18.665 1.00 86.31 191 ALA A CA 1
ATOM 1389 C C . ALA A 1 191 ? 1.405 -2.120 -19.149 1.00 86.31 191 ALA A C 1
ATOM 1391 O O . ALA A 1 191 ? 1.101 -1.030 -18.667 1.00 86.31 191 ALA A O 1
ATOM 1392 N N . ARG A 1 192 ? 0.637 -2.733 -20.052 1.00 86.44 192 ARG A N 1
ATOM 1393 C CA . ARG A 1 192 ? -0.575 -2.142 -20.630 1.00 86.44 192 ARG A CA 1
ATOM 1394 C C . ARG A 1 192 ? -1.657 -1.906 -19.577 1.00 86.44 192 ARG A C 1
ATOM 1396 O O . ARG A 1 192 ? -2.272 -0.840 -19.541 1.00 86.44 192 ARG A O 1
ATOM 1403 N N . ARG A 1 193 ? -1.881 -2.881 -18.690 1.00 87.62 193 ARG A N 1
ATOM 1404 C CA . ARG A 1 193 ? -2.840 -2.752 -17.579 1.00 87.62 193 ARG A CA 1
ATOM 1405 C C . ARG A 1 193 ? -2.396 -1.690 -16.576 1.00 87.62 193 ARG A C 1
ATOM 1407 O O . ARG A 1 193 ? -3.228 -0.908 -16.118 1.00 87.62 193 ARG A O 1
ATOM 1414 N N . ALA A 1 194 ? -1.099 -1.638 -16.272 1.00 88.06 194 ALA A N 1
ATOM 1415 C CA . ALA A 1 194 ? -0.531 -0.613 -15.408 1.00 88.06 194 ALA A CA 1
ATOM 1416 C C . ALA A 1 194 ? -0.721 0.788 -15.997 1.00 88.06 194 ALA A C 1
ATOM 1418 O O . ALA A 1 194 ? -1.241 1.669 -15.316 1.00 88.06 194 ALA A O 1
ATOM 1419 N N . GLN A 1 195 ? -0.388 0.973 -17.276 1.00 89.00 195 GLN A N 1
ATOM 1420 C CA . GLN A 1 195 ? -0.578 2.235 -17.983 1.00 89.00 195 GLN A CA 1
ATOM 1421 C C . GLN A 1 195 ? -2.027 2.711 -17.919 1.00 89.00 195 GLN A C 1
ATOM 1423 O O . GLN A 1 195 ? -2.281 3.863 -17.567 1.00 89.00 195 GLN A O 1
ATOM 1428 N N . TRP A 1 196 ? -2.968 1.816 -18.232 1.00 87.88 196 TRP A N 1
ATOM 1429 C CA . TRP A 1 196 ? -4.390 2.128 -18.217 1.00 87.88 196 TRP A CA 1
ATOM 1430 C C . TRP A 1 196 ? -4.826 2.611 -16.828 1.00 87.88 196 TRP A C 1
ATOM 1432 O O . TRP A 1 196 ? -5.421 3.677 -16.716 1.00 87.88 196 TRP A O 1
ATOM 1442 N N . LEU A 1 197 ? -4.453 1.909 -15.753 1.00 87.81 197 LEU A N 1
ATOM 1443 C CA . LEU A 1 197 ? -4.804 2.309 -14.384 1.00 87.81 197 LEU A CA 1
ATOM 1444 C C . LEU A 1 197 ? -4.221 3.670 -13.987 1.00 87.81 197 LEU A C 1
ATOM 1446 O O . LEU A 1 197 ? -4.921 4.501 -13.406 1.00 87.81 197 LEU A O 1
ATOM 1450 N N . LEU A 1 198 ? -2.958 3.915 -14.330 1.00 87.81 198 LEU A N 1
ATOM 1451 C CA . LEU A 1 198 ? -2.277 5.178 -14.043 1.00 87.81 198 LEU A CA 1
ATOM 1452 C C . LEU A 1 198 ? -2.930 6.356 -14.786 1.00 87.81 198 LEU A C 1
ATOM 1454 O O . LEU A 1 198 ? -3.089 7.435 -14.221 1.00 87.81 198 LEU A O 1
ATOM 1458 N N . GLN A 1 199 ? -3.369 6.147 -16.032 1.00 86.38 199 GLN A N 1
ATOM 1459 C CA . GLN A 1 199 ? -4.115 7.146 -16.809 1.00 86.38 199 GLN A CA 1
ATOM 1460 C C . GLN A 1 199 ? -5.521 7.411 -16.243 1.00 86.38 199 GLN A C 1
ATOM 1462 O O . GLN A 1 199 ? -6.035 8.518 -16.379 1.00 86.38 199 GLN A O 1
ATOM 1467 N N . HIS A 1 200 ? -6.118 6.426 -15.567 1.00 83.69 200 HIS A N 1
ATOM 1468 C CA . HIS A 1 200 ? -7.443 6.519 -14.943 1.00 83.69 200 HIS A CA 1
ATOM 1469 C C . HIS A 1 200 ? -7.395 6.949 -13.463 1.00 83.69 200 HIS A C 1
ATOM 1471 O O . HIS A 1 200 ? -8.378 6.804 -12.735 1.00 83.69 200 HIS A O 1
ATOM 1477 N N . GLY A 1 201 ? -6.270 7.519 -13.013 1.00 81.56 201 GLY A N 1
ATOM 1478 C CA . GLY A 1 201 ? -6.161 8.200 -11.720 1.00 81.56 201 GLY A CA 1
ATOM 1479 C C . GLY A 1 201 ? -5.603 7.361 -10.569 1.00 81.56 201 GLY A C 1
ATOM 1480 O O . GLY A 1 201 ? -5.601 7.837 -9.433 1.00 81.56 201 GLY A O 1
ATOM 1481 N N . VAL A 1 202 ? -5.100 6.148 -10.828 1.00 86.12 202 VAL A N 1
ATOM 1482 C CA . VAL A 1 202 ? -4.317 5.402 -9.830 1.00 86.12 202 VAL A CA 1
ATOM 1483 C C . VAL A 1 202 ? -2.982 6.106 -9.599 1.00 86.12 202 VAL A C 1
ATOM 1485 O O . VAL A 1 202 ? -2.255 6.394 -10.547 1.00 86.12 202 VAL A O 1
ATOM 1488 N N . LYS A 1 203 ? -2.650 6.359 -8.329 1.00 85.75 203 LYS A N 1
ATOM 1489 C CA . LYS A 1 203 ? -1.359 6.944 -7.933 1.00 85.75 203 LYS A CA 1
ATOM 1490 C C . LYS A 1 203 ? -0.336 5.882 -7.558 1.00 85.75 203 LYS A C 1
ATOM 1492 O O . LYS A 1 203 ? 0.791 5.937 -8.028 1.00 85.75 203 LYS A O 1
ATOM 1497 N N . ASP A 1 204 ? -0.759 4.895 -6.774 1.00 90.12 204 ASP A N 1
ATOM 1498 C CA . ASP A 1 204 ? 0.101 3.809 -6.317 1.00 90.12 204 ASP A CA 1
ATOM 1499 C C . ASP A 1 204 ? -0.413 2.483 -6.874 1.00 90.12 204 ASP A C 1
ATOM 1501 O O . ASP A 1 204 ? -1.573 2.111 -6.666 1.00 90.12 204 ASP A O 1
ATOM 1505 N N . LEU A 1 205 ? 0.451 1.764 -7.585 1.00 92.75 205 LEU A N 1
ATOM 1506 C CA . LEU A 1 205 ? 0.111 0.515 -8.255 1.00 92.75 205 LEU A CA 1
ATOM 1507 C C . LEU A 1 205 ? 1.126 -0.572 -7.911 1.00 92.75 205 LEU A C 1
ATOM 1509 O O . LEU A 1 205 ? 2.300 -0.447 -8.232 1.00 92.75 205 LEU A O 1
ATOM 1513 N N . LEU A 1 206 ? 0.672 -1.669 -7.316 1.00 93.75 206 LEU A N 1
ATOM 1514 C CA . LEU A 1 206 ? 1.471 -2.857 -7.049 1.00 93.75 206 LEU A CA 1
ATOM 1515 C C . LEU A 1 206 ? 1.153 -3.948 -8.079 1.00 93.75 206 LEU A C 1
ATOM 1517 O O . LEU A 1 206 ? 0.076 -4.540 -8.071 1.00 93.75 206 LEU A O 1
ATOM 1521 N N . LEU A 1 207 ? 2.109 -4.251 -8.946 1.00 93.12 207 LEU A N 1
ATOM 1522 C CA . LEU A 1 207 ? 2.113 -5.467 -9.752 1.00 93.12 207 LEU A CA 1
ATOM 1523 C C . LEU A 1 207 ? 2.583 -6.618 -8.870 1.00 93.12 207 LEU A C 1
ATOM 1525 O O . LEU A 1 207 ? 3.711 -6.592 -8.375 1.00 93.12 207 LEU A O 1
ATOM 1529 N N . LEU A 1 208 ? 1.722 -7.611 -8.662 1.00 93.31 208 LEU A N 1
ATOM 1530 C CA . LEU A 1 208 ? 1.977 -8.715 -7.748 1.00 93.31 208 LEU A CA 1
ATOM 1531 C C . LEU A 1 208 ? 1.865 -10.066 -8.472 1.00 93.31 208 LEU A C 1
ATOM 1533 O O . LEU A 1 208 ? 0.760 -10.477 -8.836 1.00 93.31 208 LEU A O 1
ATOM 1537 N N . PRO A 1 209 ? 2.991 -10.761 -8.715 1.00 90.06 209 PRO A N 1
ATOM 1538 C CA . PRO A 1 209 ? 2.960 -12.084 -9.322 1.00 90.06 209 PRO A CA 1
ATOM 1539 C C . PRO A 1 209 ? 2.463 -13.149 -8.340 1.00 90.06 209 PRO A C 1
ATOM 1541 O O . PRO A 1 209 ? 2.683 -13.048 -7.135 1.00 90.06 209 PRO A O 1
ATOM 1544 N N . GLU A 1 210 ? 1.828 -14.205 -8.861 1.00 83.12 210 GLU A N 1
ATOM 1545 C CA . GLU A 1 210 ? 1.139 -15.220 -8.044 1.00 83.12 210 GLU A CA 1
ATOM 1546 C C . GLU A 1 210 ? 2.033 -15.907 -7.002 1.00 83.12 210 GLU A C 1
ATOM 1548 O O . GLU A 1 210 ? 1.556 -16.276 -5.930 1.00 83.12 210 GLU A O 1
ATOM 1553 N N . GLN A 1 211 ? 3.329 -16.060 -7.294 1.00 79.06 211 GLN A N 1
ATOM 1554 C CA . GLN A 1 211 ? 4.302 -16.717 -6.411 1.00 79.06 211 GLN A CA 1
ATOM 1555 C C . GLN A 1 211 ? 5.210 -15.732 -5.655 1.00 79.06 211 GLN A C 1
ATOM 1557 O O . GLN A 1 211 ? 6.300 -16.098 -5.217 1.00 79.06 211 GLN A O 1
ATOM 1562 N N . ALA A 1 212 ? 4.785 -14.477 -5.489 1.00 83.50 212 ALA A N 1
ATOM 1563 C CA . ALA A 1 212 ? 5.536 -13.491 -4.720 1.00 83.50 212 ALA A CA 1
ATOM 1564 C C . ALA A 1 212 ? 5.638 -13.872 -3.232 1.00 83.50 212 ALA A C 1
ATOM 1566 O O . ALA A 1 212 ? 4.643 -13.878 -2.503 1.00 83.50 212 ALA A O 1
ATOM 1567 N N . SER A 1 213 ? 6.858 -14.130 -2.761 1.00 83.88 213 SER A N 1
ATOM 1568 C CA . SER A 1 213 ? 7.172 -14.219 -1.333 1.00 83.88 213 SER A CA 1
ATOM 1569 C C . SER A 1 213 ? 7.454 -12.837 -0.733 1.00 83.88 213 SER A C 1
ATOM 1571 O O . SER A 1 213 ? 7.660 -11.862 -1.459 1.00 83.88 213 SER A O 1
ATOM 1573 N N . ALA A 1 214 ? 7.538 -12.763 0.598 1.00 86.06 214 ALA A N 1
ATOM 1574 C CA . ALA A 1 214 ? 8.046 -11.582 1.292 1.00 86.06 214 ALA A CA 1
ATOM 1575 C C . ALA A 1 214 ? 9.426 -11.179 0.739 1.00 86.06 214 ALA A C 1
ATOM 1577 O O . ALA A 1 214 ? 10.319 -12.036 0.696 1.00 86.06 214 ALA A O 1
ATOM 1578 N N . PRO A 1 215 ? 9.618 -9.924 0.291 1.00 91.19 215 PRO A N 1
ATOM 1579 C CA . PRO A 1 215 ? 10.889 -9.508 -0.265 1.00 91.19 215 PRO A CA 1
ATOM 1580 C C . PRO A 1 215 ? 11.943 -9.411 0.838 1.00 9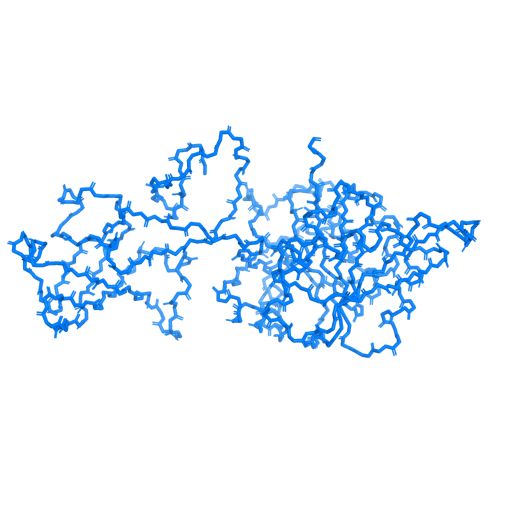1.19 215 PRO A C 1
ATOM 1582 O O . PRO A 1 215 ? 11.688 -8.872 1.912 1.00 91.19 215 PRO A O 1
ATOM 1585 N N . GLN A 1 216 ? 13.139 -9.919 0.556 1.00 91.94 216 GLN A N 1
ATOM 1586 C CA . GLN A 1 216 ? 14.320 -9.762 1.409 1.00 91.94 216 GLN A CA 1
ATOM 1587 C C . GLN A 1 216 ? 15.137 -8.533 1.018 1.00 91.94 216 GLN A C 1
ATOM 1589 O O . GLN A 1 216 ? 15.893 -8.006 1.831 1.00 91.94 216 GLN A O 1
ATOM 1594 N N . ARG A 1 217 ? 14.979 -8.068 -0.224 1.00 93.25 217 ARG A N 1
ATOM 1595 C CA . ARG A 1 217 ? 15.642 -6.881 -0.752 1.00 93.25 217 ARG A CA 1
ATOM 1596 C C . ARG A 1 217 ? 14.666 -6.067 -1.597 1.00 93.25 217 ARG A C 1
ATOM 1598 O O . ARG A 1 217 ? 13.946 -6.613 -2.432 1.00 93.25 217 ARG A O 1
ATOM 1605 N N . VAL A 1 218 ? 14.659 -4.758 -1.377 1.00 94.81 218 VAL A N 1
ATOM 1606 C CA . VAL A 1 218 ? 13.844 -3.782 -2.099 1.00 94.81 218 VAL A CA 1
ATOM 1607 C C . VAL A 1 218 ? 14.774 -2.849 -2.862 1.00 94.81 218 VAL A C 1
ATOM 1609 O O . VAL A 1 218 ? 15.542 -2.089 -2.268 1.00 94.81 218 VAL A O 1
ATOM 1612 N N . LEU A 1 219 ? 14.703 -2.915 -4.187 1.00 95.19 219 LEU A N 1
ATOM 1613 C CA . LEU A 1 219 ? 15.369 -1.977 -5.078 1.00 95.19 219 LEU A CA 1
ATOM 1614 C C . LEU A 1 219 ? 14.463 -0.765 -5.265 1.00 95.19 219 LEU A C 1
ATOM 1616 O O . LEU A 1 219 ? 13.281 -0.916 -5.562 1.00 95.19 219 LEU A O 1
ATOM 1620 N N . ILE A 1 220 ? 15.006 0.432 -5.094 1.00 95.06 220 ILE A N 1
ATOM 1621 C CA . ILE A 1 220 ? 14.253 1.679 -5.189 1.00 95.06 220 ILE A CA 1
ATOM 1622 C C . ILE A 1 220 ? 14.894 2.546 -6.267 1.00 95.06 220 ILE A C 1
ATOM 1624 O 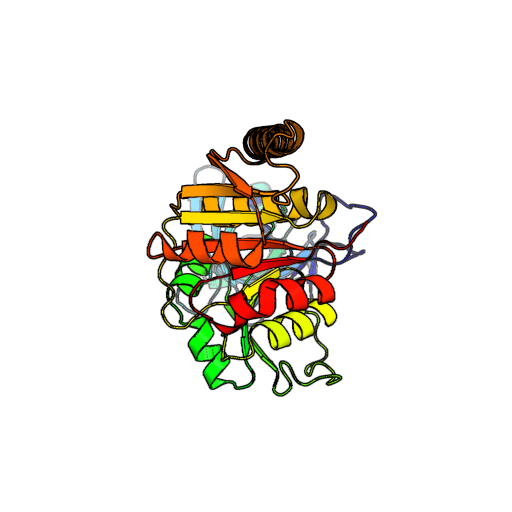O . ILE A 1 220 ? 16.091 2.835 -6.217 1.00 95.06 220 ILE A O 1
ATOM 1628 N N . HIS A 1 221 ? 14.088 2.971 -7.232 1.00 93.75 221 HIS A N 1
ATOM 1629 C CA . HIS A 1 221 ? 14.499 3.814 -8.346 1.00 93.75 221 HIS A CA 1
ATOM 1630 C C . HIS A 1 221 ? 13.462 4.921 -8.582 1.00 93.75 221 HIS A C 1
ATOM 1632 O O . HIS A 1 221 ? 12.273 4.724 -8.352 1.00 93.75 221 HIS A O 1
ATOM 1638 N N . TRP A 1 222 ? 13.879 6.085 -9.070 1.00 92.31 222 TRP A N 1
ATOM 1639 C CA . TRP A 1 222 ? 12.967 7.139 -9.520 1.00 92.31 222 TRP A CA 1
ATOM 1640 C C . TRP A 1 222 ? 13.434 7.693 -10.863 1.00 92.31 222 TRP A C 1
ATOM 1642 O O . TRP A 1 222 ? 14.626 7.884 -11.089 1.00 92.31 222 TRP A O 1
ATOM 1652 N N . MET A 1 223 ? 12.484 7.955 -11.761 1.00 88.25 223 MET A N 1
ATOM 1653 C CA . MET A 1 223 ? 12.779 8.437 -13.114 1.00 88.25 223 MET A CA 1
ATOM 1654 C C . MET A 1 223 ? 13.066 9.941 -13.173 1.00 88.25 223 MET A C 1
ATOM 1656 O O . MET A 1 223 ? 13.646 10.418 -14.145 1.00 88.25 223 MET A O 1
ATOM 1660 N N . SER A 1 224 ? 12.618 10.701 -12.175 1.00 86.31 224 SER A N 1
ATOM 1661 C CA . SER A 1 224 ? 12.835 12.144 -12.097 1.00 86.31 224 SER A CA 1
ATOM 1662 C C . SER A 1 224 ? 12.886 12.606 -10.646 1.00 86.31 224 SER A C 1
ATOM 1664 O O . SER A 1 224 ? 12.287 11.984 -9.767 1.00 86.31 224 SER A O 1
ATOM 1666 N N . GLU A 1 225 ? 13.562 13.725 -10.400 1.00 85.69 225 GLU A N 1
ATOM 1667 C CA . GLU A 1 225 ? 13.664 14.312 -9.059 1.00 85.69 225 GLU A CA 1
ATOM 1668 C C . GLU A 1 225 ? 12.301 14.707 -8.478 1.00 85.69 225 GLU A C 1
ATOM 1670 O O . GLU A 1 225 ? 12.093 14.595 -7.273 1.00 85.69 225 GLU A O 1
ATOM 1675 N N . ALA A 1 226 ? 11.330 15.068 -9.324 1.00 86.62 226 ALA A N 1
ATOM 1676 C CA . ALA A 1 226 ? 9.963 15.342 -8.883 1.00 86.62 226 ALA A CA 1
ATOM 1677 C C . ALA A 1 226 ? 9.293 14.109 -8.243 1.00 86.62 226 ALA A C 1
ATOM 1679 O O . ALA A 1 226 ? 8.532 14.246 -7.291 1.00 86.62 226 ALA A O 1
ATOM 1680 N N . ALA A 1 227 ? 9.617 12.894 -8.703 1.00 88.12 227 ALA A N 1
ATOM 1681 C CA . ALA A 1 227 ? 9.081 11.661 -8.127 1.00 88.12 227 ALA A CA 1
ATOM 1682 C C . ALA A 1 227 ? 9.805 11.211 -6.846 1.00 88.12 227 ALA A C 1
ATOM 1684 O O . ALA A 1 227 ? 9.310 10.309 -6.163 1.00 88.12 227 ALA A O 1
ATOM 1685 N N . ARG A 1 228 ? 10.951 11.815 -6.495 1.00 88.75 228 ARG A N 1
ATOM 1686 C CA . ARG A 1 228 ? 11.808 11.373 -5.385 1.00 88.75 228 ARG A CA 1
ATOM 1687 C C . ARG A 1 228 ? 11.042 11.337 -4.066 1.00 88.75 228 ARG A C 1
ATOM 1689 O O . ARG A 1 228 ? 10.882 10.264 -3.497 1.00 88.75 228 ARG A O 1
ATOM 1696 N N . GLY A 1 229 ? 10.497 12.470 -3.622 1.00 86.56 229 GLY A N 1
ATOM 1697 C CA . GLY A 1 229 ? 9.830 12.578 -2.317 1.00 86.56 229 GLY A CA 1
ATOM 1698 C C . GLY A 1 229 ? 8.676 11.583 -2.131 1.00 86.56 229 GLY A C 1
ATOM 1699 O O . GLY A 1 229 ? 8.608 10.894 -1.114 1.00 86.56 229 GLY A O 1
ATOM 1700 N N . ALA A 1 230 ? 7.815 11.432 -3.144 1.00 87.25 230 ALA A N 1
ATOM 1701 C CA . ALA A 1 230 ? 6.715 10.463 -3.115 1.00 87.25 230 ALA A CA 1
ATOM 1702 C C . ALA A 1 230 ? 7.229 9.014 -3.027 1.00 87.25 230 ALA A C 1
ATOM 1704 O O . ALA A 1 230 ? 6.763 8.228 -2.200 1.00 87.25 230 ALA A O 1
ATOM 1705 N N . THR A 1 231 ? 8.248 8.680 -3.823 1.00 91.06 231 THR A N 1
ATOM 1706 C CA . THR A 1 231 ? 8.881 7.352 -3.824 1.00 91.06 231 THR A CA 1
ATOM 1707 C C . THR A 1 231 ? 9.520 7.038 -2.476 1.00 91.06 231 THR A C 1
ATOM 1709 O O . THR A 1 231 ? 9.368 5.926 -1.968 1.00 91.06 231 THR A O 1
ATOM 1712 N N . LEU A 1 232 ? 10.198 8.016 -1.868 1.00 89.06 232 LEU A N 1
ATOM 1713 C CA . LEU A 1 232 ? 10.809 7.889 -0.547 1.00 89.06 232 LEU A CA 1
ATOM 1714 C C . LEU A 1 232 ? 9.761 7.633 0.537 1.00 89.06 232 LEU A C 1
ATOM 1716 O O . LEU A 1 232 ? 9.924 6.709 1.335 1.00 89.06 232 LEU A O 1
ATOM 1720 N N . GLY A 1 233 ? 8.660 8.388 0.529 1.00 87.50 233 GLY A N 1
ATOM 1721 C CA . GLY A 1 233 ? 7.567 8.208 1.481 1.00 87.50 233 GLY A CA 1
ATOM 1722 C C . GLY A 1 233 ? 6.931 6.818 1.394 1.00 87.50 233 GLY A C 1
ATOM 1723 O O . GLY A 1 233 ? 6.747 6.149 2.416 1.00 87.50 233 GLY A O 1
ATOM 1724 N N . ILE A 1 234 ? 6.631 6.352 0.179 1.00 88.81 234 ILE A N 1
ATOM 1725 C CA . ILE A 1 234 ? 6.061 5.017 -0.051 1.00 88.81 234 ILE A CA 1
ATOM 1726 C C . ILE A 1 234 ? 7.057 3.924 0.355 1.00 88.81 234 ILE A C 1
ATOM 1728 O O . ILE A 1 234 ? 6.695 3.008 1.096 1.00 88.81 234 ILE A O 1
ATOM 1732 N N . SER A 1 235 ? 8.329 4.058 -0.034 1.00 90.19 235 SER A N 1
ATOM 1733 C CA . SER A 1 235 ? 9.393 3.121 0.354 1.00 90.19 235 SER A CA 1
ATOM 1734 C C . SER A 1 235 ? 9.525 3.025 1.873 1.00 90.19 235 SER A C 1
ATOM 1736 O O . SER A 1 235 ? 9.594 1.928 2.421 1.00 90.19 235 SER A O 1
ATOM 1738 N N . ALA A 1 236 ? 9.467 4.159 2.575 1.00 87.88 236 ALA A N 1
ATOM 1739 C CA . ALA A 1 236 ? 9.465 4.199 4.032 1.00 87.88 236 ALA A CA 1
ATOM 1740 C C . ALA A 1 236 ? 8.280 3.452 4.641 1.00 87.88 236 ALA A C 1
ATOM 1742 O O . ALA A 1 236 ? 8.419 2.775 5.658 1.00 87.88 236 ALA A O 1
ATOM 1743 N N . SER A 1 237 ? 7.103 3.582 4.034 1.00 87.38 237 SER A N 1
ATOM 1744 C CA . SER A 1 237 ? 5.906 2.891 4.492 1.00 87.38 237 SER A CA 1
ATOM 1745 C C . SER A 1 237 ? 6.048 1.373 4.362 1.00 87.38 237 SER A C 1
ATOM 1747 O O . SER A 1 237 ? 5.740 0.660 5.315 1.00 87.38 237 SER A O 1
ATOM 1749 N N . VAL A 1 238 ? 6.607 0.881 3.253 1.00 89.12 238 VAL A N 1
ATOM 1750 C CA . VAL A 1 238 ? 6.878 -0.552 3.050 1.00 89.12 238 VAL A CA 1
ATOM 1751 C C . VAL A 1 238 ? 7.957 -1.060 4.015 1.00 89.12 238 VAL A C 1
ATOM 1753 O O . VAL A 1 238 ? 7.737 -2.034 4.735 1.00 89.12 238 VAL A O 1
ATOM 1756 N N . LEU A 1 239 ? 9.107 -0.383 4.087 1.00 90.25 239 LEU A N 1
ATOM 1757 C CA . LEU A 1 239 ? 10.287 -0.831 4.844 1.00 90.25 239 LEU A CA 1
ATOM 1758 C C . LEU A 1 239 ? 10.105 -0.797 6.367 1.00 90.25 239 LEU A C 1
ATOM 1760 O O . LEU A 1 239 ? 10.791 -1.516 7.085 1.00 90.25 239 LEU A O 1
ATOM 1764 N N . ARG A 1 240 ? 9.156 -0.007 6.887 1.00 86.88 240 ARG A N 1
ATOM 1765 C CA . ARG A 1 240 ? 8.779 -0.067 8.312 1.00 86.88 240 ARG A CA 1
ATOM 1766 C C . ARG A 1 240 ? 8.058 -1.357 8.688 1.00 86.88 240 ARG A C 1
ATOM 1768 O O . ARG A 1 240 ? 8.029 -1.712 9.863 1.00 86.88 240 ARG A O 1
ATOM 1775 N N . HIS A 1 241 ? 7.458 -2.032 7.712 1.00 87.25 241 HIS A N 1
ATOM 1776 C CA . HIS A 1 241 ? 6.623 -3.203 7.946 1.00 87.25 241 HIS A CA 1
ATOM 1777 C C . HIS A 1 241 ? 7.253 -4.481 7.389 1.00 87.25 241 HIS A C 1
ATOM 1779 O O . HIS A 1 241 ? 7.015 -5.548 7.947 1.00 87.25 241 HIS A O 1
ATOM 1785 N N . ILE A 1 242 ? 8.113 -4.407 6.371 1.00 87.25 242 ILE A N 1
ATOM 1786 C CA . ILE A 1 242 ? 8.837 -5.568 5.839 1.00 87.25 242 ILE A CA 1
ATOM 1787 C C . ILE A 1 242 ? 10.321 -5.507 6.236 1.00 87.25 242 ILE A C 1
ATOM 1789 O O . ILE A 1 242 ? 10.973 -4.500 5.964 1.00 87.25 242 ILE A O 1
ATOM 1793 N N . PRO A 1 243 ? 10.889 -6.585 6.817 1.00 84.25 243 PRO A N 1
ATOM 1794 C CA . PRO A 1 243 ? 12.306 -6.674 7.136 1.00 84.25 243 PRO A CA 1
ATOM 1795 C C . PRO A 1 243 ? 13.091 -6.986 5.857 1.00 84.25 243 PRO A C 1
ATOM 1797 O O . PRO A 1 243 ? 13.457 -8.132 5.605 1.00 84.25 243 PRO A O 1
ATOM 1800 N N . ALA A 1 244 ? 13.306 -5.965 5.033 1.00 90.06 244 ALA A N 1
ATOM 1801 C CA . ALA A 1 244 ? 14.042 -6.071 3.782 1.00 90.06 244 ALA A CA 1
ATOM 1802 C C . ALA A 1 244 ? 15.224 -5.100 3.747 1.00 90.06 244 ALA A C 1
ATOM 1804 O O . ALA A 1 244 ? 15.155 -3.987 4.270 1.00 90.06 244 ALA A O 1
ATOM 1805 N N . GLU A 1 245 ? 16.302 -5.507 3.084 1.00 92.31 245 GLU A N 1
ATOM 1806 C CA . GLU A 1 245 ? 17.403 -4.617 2.737 1.00 92.31 245 GLU A CA 1
ATOM 1807 C C . GLU A 1 245 ? 16.940 -3.620 1.670 1.00 92.31 245 GLU A C 1
ATOM 1809 O O . GLU A 1 245 ? 16.440 -4.012 0.618 1.00 92.31 245 GLU A O 1
ATOM 1814 N N . ALA A 1 246 ? 17.135 -2.328 1.913 1.00 93.00 246 ALA A N 1
ATOM 1815 C CA . ALA A 1 246 ? 16.773 -1.279 0.972 1.00 93.00 246 ALA A CA 1
ATOM 1816 C C . ALA A 1 246 ? 17.997 -0.780 0.200 1.00 93.00 246 ALA A C 1
ATOM 1818 O O . ALA A 1 246 ? 19.031 -0.449 0.793 1.00 93.00 246 ALA A O 1
ATOM 1819 N N . VAL A 1 247 ? 17.859 -0.679 -1.122 1.00 93.88 247 VAL A N 1
ATOM 1820 C CA . VAL A 1 247 ? 18.927 -0.218 -2.012 1.00 93.88 247 VAL A CA 1
ATOM 1821 C C . VAL A 1 247 ? 18.387 0.825 -2.986 1.00 93.88 247 VAL A C 1
ATOM 1823 O O . VAL A 1 247 ? 17.525 0.522 -3.807 1.00 93.88 247 VAL A O 1
ATOM 1826 N N . TYR A 1 248 ? 18.930 2.041 -2.942 1.00 93.12 248 TYR A N 1
ATOM 1827 C CA . TYR A 1 248 ? 18.746 3.023 -4.003 1.00 93.12 248 TYR A CA 1
ATOM 1828 C C . TYR A 1 248 ? 19.614 2.680 -5.196 1.00 93.12 248 TYR A C 1
ATOM 1830 O O . TYR A 1 248 ? 20.839 2.601 -5.081 1.00 93.12 248 TYR A O 1
ATOM 1838 N N . VAL A 1 249 ? 18.964 2.523 -6.341 1.00 92.44 249 VAL A N 1
ATOM 1839 C CA . VAL A 1 249 ? 19.608 2.194 -7.602 1.00 92.44 249 VAL A CA 1
ATOM 1840 C C . VAL A 1 249 ? 19.524 3.408 -8.520 1.00 92.44 249 VAL A C 1
ATOM 1842 O O . VAL A 1 249 ? 18.483 3.705 -9.110 1.00 92.44 249 VAL A O 1
ATOM 1845 N N . GLY A 1 250 ? 20.639 4.128 -8.630 1.00 89.56 250 GLY A N 1
ATOM 1846 C CA . GLY A 1 250 ? 20.807 5.167 -9.642 1.00 89.56 250 GLY A CA 1
ATOM 1847 C C . GLY A 1 250 ? 21.374 4.543 -10.904 1.00 89.56 250 GLY A C 1
ATOM 1848 O O . GLY A 1 250 ? 22.394 3.865 -10.836 1.00 89.56 250 GLY A O 1
ATOM 1849 N N . ILE A 1 251 ? 20.735 4.752 -12.050 1.00 88.62 251 ILE A N 1
ATOM 1850 C CA . ILE A 1 251 ? 21.237 4.249 -13.331 1.00 88.62 251 ILE A CA 1
ATOM 1851 C C . ILE A 1 251 ? 21.424 5.436 -14.254 1.00 88.62 251 ILE A C 1
ATOM 1853 O O . ILE A 1 251 ? 20.472 6.155 -14.552 1.00 88.62 251 ILE A O 1
ATOM 1857 N N . LEU A 1 252 ? 22.671 5.644 -14.661 1.00 85.50 252 LEU A N 1
ATOM 1858 C CA . LEU A 1 252 ? 23.056 6.710 -15.574 1.00 85.50 252 LEU A CA 1
ATOM 1859 C C . LEU A 1 252 ? 23.272 6.160 -16.989 1.00 85.50 252 LEU A C 1
ATOM 1861 O O . LEU A 1 252 ? 23.582 4.975 -17.150 1.00 85.50 252 LEU A O 1
ATOM 1865 N N . PRO A 1 253 ? 23.177 7.004 -18.028 1.00 83.69 253 PRO A N 1
ATOM 1866 C CA . PRO A 1 253 ? 23.628 6.632 -19.362 1.00 83.69 253 PRO A CA 1
ATOM 1867 C C . PRO A 1 253 ? 25.090 6.162 -19.341 1.00 83.69 253 PRO A C 1
ATOM 1869 O O . PRO A 1 253 ? 25.913 6.679 -18.583 1.00 83.69 253 PRO A O 1
ATOM 1872 N N . ALA A 1 254 ? 25.438 5.196 -20.196 1.00 81.12 254 ALA A N 1
ATOM 1873 C CA . ALA A 1 254 ? 26.790 4.625 -20.242 1.00 81.12 254 ALA A CA 1
ATOM 1874 C C . ALA A 1 254 ? 27.889 5.669 -20.526 1.00 81.12 254 ALA A C 1
ATOM 1876 O O . ALA A 1 254 ? 29.029 5.508 -20.092 1.00 81.12 254 ALA A O 1
ATOM 1877 N N . GLU A 1 255 ? 27.536 6.754 -21.215 1.00 78.44 255 GLU A N 1
ATOM 1878 C CA . GLU A 1 255 ? 28.429 7.869 -21.548 1.00 78.44 255 GLU A CA 1
ATOM 1879 C C . GLU A 1 255 ? 28.825 8.699 -20.315 1.00 78.44 255 GLU A C 1
ATOM 1881 O O . GLU A 1 255 ? 29.905 9.285 -20.266 1.00 78.44 255 GLU A O 1
ATOM 1886 N N . GLU A 1 256 ? 28.001 8.685 -19.267 1.00 75.25 256 GLU A N 1
ATOM 1887 C CA . GLU A 1 256 ? 28.193 9.461 -18.041 1.00 75.25 256 GLU A CA 1
ATOM 1888 C C . GLU A 1 256 ? 28.944 8.680 -16.952 1.00 75.25 256 GLU A C 1
ATOM 1890 O O . GLU A 1 256 ? 28.918 9.045 -15.776 1.00 75.25 256 GLU A O 1
ATOM 1895 N N . ARG A 1 257 ? 29.664 7.610 -17.322 1.00 69.00 257 ARG A N 1
ATOM 1896 C CA . ARG A 1 257 ? 30.315 6.693 -16.369 1.00 69.00 257 ARG A CA 1
ATOM 1897 C C . ARG A 1 257 ? 31.247 7.366 -15.358 1.00 69.00 257 ARG A C 1
ATOM 1899 O O . ARG A 1 257 ? 31.419 6.875 -14.246 1.00 69.00 257 ARG A O 1
ATOM 1906 N N . ASN A 1 258 ? 31.834 8.492 -15.755 1.00 66.69 258 ASN A N 1
ATOM 1907 C CA . ASN A 1 258 ? 32.786 9.262 -14.958 1.00 66.69 258 ASN A CA 1
ATOM 1908 C C . ASN A 1 258 ? 32.170 10.522 -14.321 1.00 66.69 258 ASN A C 1
ATOM 1910 O O . ASN A 1 258 ? 32.896 11.316 -13.723 1.00 66.69 258 ASN A O 1
ATOM 1914 N N . ALA A 1 259 ? 30.859 10.747 -14.458 1.00 65.12 259 ALA A N 1
ATOM 1915 C CA . ALA A 1 259 ? 30.205 11.933 -13.924 1.00 65.12 259 ALA A CA 1
ATOM 1916 C C . ALA A 1 259 ? 29.994 11.803 -12.397 1.00 65.12 259 ALA A C 1
ATOM 1918 O O . ALA A 1 259 ? 29.274 10.911 -11.944 1.00 65.12 259 ALA A O 1
ATOM 1919 N N . PRO A 1 260 ? 30.545 12.713 -11.569 1.00 66.56 260 PRO A N 1
ATOM 1920 C CA . PRO A 1 260 ? 30.421 12.638 -10.108 1.00 66.56 260 PRO A CA 1
ATOM 1921 C C . PRO A 1 260 ? 29.006 12.956 -9.587 1.00 66.56 260 PRO A C 1
ATOM 1923 O O . PRO A 1 260 ? 28.706 12.723 -8.415 1.00 66.56 260 PRO A O 1
ATOM 1926 N N . HIS A 1 261 ? 28.127 13.493 -10.440 1.00 74.62 261 HIS A N 1
ATOM 1927 C CA . HIS A 1 261 ? 26.814 14.010 -10.049 1.00 74.62 261 HIS A CA 1
ATOM 1928 C C . HIS A 1 261 ? 25.821 12.911 -9.636 1.00 74.62 261 HIS A C 1
ATOM 1930 O O . HIS A 1 261 ? 25.062 13.119 -8.691 1.00 74.62 261 HIS A O 1
ATOM 1936 N N . GLY A 1 262 ? 25.859 11.727 -10.260 1.00 77.38 262 GLY A N 1
ATOM 1937 C CA . GLY A 1 262 ? 24.904 10.655 -9.944 1.00 77.38 262 GLY A CA 1
ATOM 1938 C C . GLY A 1 262 ? 25.071 10.077 -8.542 1.00 77.38 262 GLY A C 1
ATOM 1939 O O . GLY A 1 262 ? 24.091 9.900 -7.823 1.00 77.38 262 GLY A O 1
ATOM 1940 N N . MET A 1 263 ? 26.314 9.841 -8.107 1.00 84.06 263 MET A N 1
ATOM 1941 C CA . MET A 1 263 ? 26.568 9.361 -6.743 1.00 84.06 263 MET A CA 1
ATOM 1942 C C . MET A 1 263 ? 26.157 10.406 -5.701 1.00 84.06 263 MET A C 1
ATOM 1944 O O . MET A 1 263 ? 25.589 10.057 -4.670 1.00 84.06 263 MET A O 1
ATOM 1948 N N . ARG A 1 264 ? 26.398 11.694 -5.977 1.00 86.12 264 ARG A N 1
ATOM 1949 C CA . ARG A 1 264 ? 25.996 12.775 -5.073 1.00 86.12 264 ARG A CA 1
ATOM 1950 C C . ARG A 1 264 ? 24.480 12.814 -4.877 1.00 86.12 264 ARG A C 1
ATOM 1952 O O . ARG A 1 264 ? 24.040 12.825 -3.735 1.00 86.12 264 ARG A O 1
ATOM 1959 N N . ALA A 1 265 ? 23.702 12.730 -5.957 1.00 84.31 265 ALA A N 1
ATOM 1960 C CA . ALA A 1 265 ? 22.241 12.689 -5.879 1.00 84.31 265 ALA A CA 1
ATOM 1961 C C . ALA A 1 265 ? 21.730 11.511 -5.025 1.00 84.31 265 ALA A C 1
ATOM 1963 O O . ALA A 1 265 ? 20.822 11.679 -4.213 1.00 84.31 265 ALA A O 1
ATOM 1964 N N . LEU A 1 266 ? 22.354 10.332 -5.139 1.00 85.75 266 LEU A N 1
ATOM 1965 C CA . LEU A 1 266 ? 22.013 9.172 -4.307 1.00 85.75 266 LEU A CA 1
ATOM 1966 C C . LEU A 1 266 ? 22.351 9.380 -2.823 1.00 85.75 266 LEU A C 1
ATOM 1968 O O . LEU A 1 266 ? 21.585 8.961 -1.954 1.00 85.75 266 LEU A O 1
ATOM 1972 N N . LEU A 1 267 ? 23.487 10.011 -2.516 1.00 88.00 267 LEU A N 1
ATOM 1973 C CA . LEU A 1 267 ? 23.884 10.319 -1.138 1.00 88.00 267 LEU A CA 1
ATOM 1974 C C . LEU A 1 267 ? 22.992 11.393 -0.507 1.00 88.00 267 LEU A C 1
ATOM 1976 O O . LEU A 1 267 ? 22.645 11.280 0.671 1.00 88.00 267 LEU A O 1
ATOM 1980 N N . ASP A 1 268 ? 22.583 12.392 -1.286 1.00 88.31 268 ASP A N 1
ATOM 1981 C CA . ASP A 1 268 ? 21.633 13.417 -0.856 1.00 88.31 268 ASP A CA 1
ATOM 1982 C C . ASP A 1 268 ? 20.265 12.777 -0.557 1.00 88.31 268 ASP A C 1
ATOM 1984 O O . ASP A 1 268 ? 19.723 12.969 0.532 1.00 88.31 268 ASP A O 1
ATOM 1988 N N . ALA A 1 269 ? 19.761 11.912 -1.447 1.00 85.81 269 ALA A N 1
ATOM 1989 C CA . ALA A 1 269 ? 18.518 11.162 -1.236 1.00 85.81 269 ALA A CA 1
ATOM 1990 C C . ALA A 1 269 ? 18.583 10.218 -0.021 1.00 85.81 269 ALA A C 1
ATOM 1992 O O . ALA A 1 269 ? 17.620 10.092 0.738 1.00 85.81 269 ALA A O 1
ATOM 1993 N N . ARG A 1 270 ? 19.731 9.565 0.208 1.00 87.94 270 ARG A N 1
ATOM 1994 C CA . ARG A 1 270 ? 19.978 8.768 1.420 1.00 87.94 270 ARG A CA 1
ATOM 1995 C C . ARG A 1 270 ? 19.932 9.625 2.680 1.00 87.94 270 ARG A C 1
ATOM 1997 O O . ARG A 1 270 ? 19.301 9.219 3.652 1.00 87.94 270 ARG A O 1
ATOM 2004 N N . SER A 1 271 ? 20.574 10.788 2.660 1.00 87.94 271 SER A N 1
ATOM 2005 C CA . SER A 1 271 ? 20.591 11.708 3.801 1.00 87.94 271 SER A CA 1
ATOM 2006 C C . SER A 1 271 ? 19.184 12.232 4.109 1.00 87.94 271 SER A C 1
ATOM 2008 O O . SER A 1 271 ? 18.780 12.263 5.270 1.00 87.94 271 SER A O 1
ATOM 2010 N N . GLU A 1 272 ? 18.404 12.558 3.074 1.00 87.12 272 GLU A N 1
ATOM 2011 C CA . GLU A 1 272 ? 16.994 12.943 3.191 1.00 87.12 272 GLU A CA 1
ATOM 2012 C C . GLU A 1 272 ? 16.146 11.821 3.805 1.00 87.12 272 GLU A C 1
ATOM 2014 O O . GLU A 1 272 ? 15.438 12.046 4.785 1.00 87.12 272 GLU A O 1
ATOM 2019 N N . ALA A 1 273 ? 16.252 10.595 3.287 1.00 83.88 273 ALA A N 1
ATOM 2020 C CA . ALA A 1 273 ? 15.491 9.455 3.795 1.00 83.88 273 ALA A CA 1
ATOM 2021 C C . ALA A 1 273 ? 15.846 9.104 5.249 1.00 83.88 273 ALA A C 1
ATOM 2023 O O . ALA A 1 273 ? 14.964 8.759 6.040 1.00 83.88 273 ALA A O 1
ATOM 2024 N N . GLN A 1 274 ? 17.118 9.235 5.632 1.00 86.75 274 GLN A N 1
ATOM 2025 C CA . GLN A 1 274 ? 17.541 9.055 7.017 1.00 86.75 274 GLN A CA 1
ATOM 2026 C C . GLN A 1 274 ? 16.939 10.137 7.927 1.00 86.75 274 GLN A C 1
ATOM 2028 O O . GLN A 1 274 ? 16.403 9.809 8.984 1.00 86.75 274 GLN A O 1
ATOM 2033 N N . ALA A 1 275 ? 16.964 11.407 7.511 1.00 85.50 275 ALA A N 1
ATOM 2034 C CA . ALA A 1 275 ? 16.443 12.520 8.303 1.00 85.50 275 ALA A CA 1
ATOM 2035 C C . ALA A 1 275 ? 14.908 12.513 8.426 1.00 85.50 275 ALA A C 1
ATOM 2037 O O . ALA A 1 275 ? 14.373 12.704 9.516 1.00 85.50 275 ALA A O 1
ATOM 2038 N N . ALA A 1 276 ? 14.195 12.286 7.321 1.00 82.88 276 ALA A N 1
ATOM 2039 C CA . ALA A 1 276 ? 12.737 12.368 7.269 1.00 82.88 276 ALA A CA 1
ATOM 2040 C C . ALA A 1 276 ? 12.040 11.076 7.718 1.00 82.88 276 ALA A C 1
ATOM 2042 O O . ALA A 1 276 ? 10.897 11.106 8.184 1.00 82.88 276 ALA A O 1
ATOM 2043 N N . HIS A 1 277 ? 12.688 9.921 7.539 1.00 81.50 277 HIS A N 1
ATOM 2044 C CA . HIS A 1 277 ? 12.040 8.621 7.718 1.00 81.50 277 HIS A CA 1
ATOM 2045 C C . HIS A 1 277 ? 12.793 7.650 8.627 1.00 81.50 277 HIS A C 1
ATOM 2047 O O . HIS A 1 277 ? 12.204 6.620 8.967 1.00 81.50 277 HIS A O 1
ATOM 2053 N N . GLY A 1 278 ? 14.023 7.973 9.045 1.00 83.19 278 GLY A N 1
ATOM 2054 C CA . GLY A 1 278 ? 14.840 7.124 9.915 1.00 83.19 278 GLY A CA 1
ATOM 2055 C C . GLY A 1 278 ? 15.323 5.839 9.241 1.00 83.19 278 GLY A C 1
ATOM 2056 O O . GLY A 1 278 ? 15.582 4.858 9.932 1.00 83.19 278 GLY A O 1
ATOM 2057 N N . LEU A 1 279 ? 15.384 5.807 7.907 1.00 83.38 279 LEU A N 1
ATOM 2058 C CA . LEU A 1 279 ? 15.746 4.606 7.155 1.00 83.38 279 LEU A CA 1
ATOM 2059 C C . LEU A 1 279 ? 17.249 4.541 6.897 1.00 83.38 279 LEU A C 1
ATOM 2061 O O . LEU A 1 279 ? 17.859 5.522 6.468 1.00 83.38 279 LEU A O 1
ATOM 2065 N N . GLU A 1 280 ? 17.822 3.353 7.062 1.00 84.75 280 GLU A N 1
ATOM 2066 C CA . GLU A 1 280 ? 19.164 3.041 6.581 1.00 84.75 280 GLU A CA 1
ATOM 2067 C C . GLU A 1 280 ? 19.073 2.365 5.215 1.00 84.75 280 GLU A C 1
ATOM 2069 O O . GLU A 1 280 ? 18.534 1.269 5.078 1.00 84.75 280 GLU A O 1
ATOM 2074 N N . ILE A 1 281 ? 19.574 3.049 4.185 1.00 89.12 281 ILE A N 1
ATOM 2075 C CA . ILE A 1 281 ? 19.438 2.619 2.792 1.00 89.12 281 ILE A CA 1
ATOM 2076 C C . ILE A 1 281 ? 20.810 2.628 2.131 1.00 89.12 281 ILE A C 1
ATOM 2078 O O . ILE A 1 281 ? 21.586 3.579 2.278 1.00 89.12 281 ILE A O 1
ATOM 2082 N N . ARG A 1 282 ? 21.123 1.552 1.408 1.00 91.88 282 ARG A N 1
ATOM 2083 C CA . ARG A 1 282 ? 22.358 1.442 0.627 1.00 91.88 282 ARG A CA 1
ATOM 2084 C C . ARG A 1 282 ? 22.195 2.148 -0.710 1.00 91.88 282 ARG A C 1
ATOM 2086 O O . ARG A 1 282 ? 21.095 2.239 -1.235 1.00 91.88 282 ARG A O 1
ATOM 2093 N N . THR A 1 283 ? 23.290 2.628 -1.279 1.00 91.19 283 THR A N 1
ATOM 2094 C CA . THR A 1 283 ? 23.294 3.268 -2.596 1.00 91.19 283 THR A CA 1
ATOM 2095 C C . THR A 1 283 ? 24.143 2.450 -3.552 1.00 91.19 283 THR A C 1
ATOM 2097 O O . THR A 1 283 ? 25.274 2.083 -3.236 1.00 91.19 283 THR A O 1
ATOM 2100 N N . GLU A 1 284 ? 23.609 2.175 -4.733 1.00 91.50 284 GLU A N 1
ATOM 2101 C CA . GLU A 1 284 ? 24.317 1.498 -5.806 1.00 91.50 284 GLU A CA 1
ATOM 2102 C C . GLU A 1 284 ? 24.112 2.267 -7.112 1.00 91.50 284 GLU A C 1
ATOM 2104 O O . GLU A 1 284 ? 23.002 2.686 -7.441 1.00 91.50 284 GLU A O 1
ATOM 2109 N N . LEU A 1 285 ? 25.192 2.426 -7.874 1.00 89.88 285 LEU A N 1
ATOM 2110 C CA . LEU A 1 285 ? 25.167 3.086 -9.174 1.00 89.88 285 LEU A CA 1
ATOM 2111 C C . LEU A 1 285 ? 25.303 2.030 -10.277 1.00 89.88 285 LEU A C 1
ATOM 2113 O O . LEU A 1 285 ? 26.070 1.077 -10.139 1.00 89.88 285 LEU A O 1
ATOM 2117 N N . GLY A 1 286 ? 24.524 2.166 -11.339 1.00 87.31 286 GLY A N 1
ATOM 2118 C CA . GLY A 1 286 ? 24.570 1.357 -12.553 1.00 87.31 286 GLY A CA 1
ATOM 2119 C C . GLY A 1 286 ? 24.710 2.246 -13.782 1.00 87.31 286 GLY A C 1
ATOM 2120 O O . GLY A 1 286 ? 24.520 3.463 -13.706 1.00 87.31 286 GLY A O 1
ATOM 2121 N N . PHE A 1 287 ? 25.054 1.640 -14.916 1.00 87.75 287 PHE A N 1
ATOM 2122 C CA . PHE A 1 287 ? 25.253 2.361 -16.170 1.00 87.75 287 PHE A CA 1
ATOM 2123 C C . PHE A 1 287 ? 24.666 1.580 -17.338 1.00 87.75 287 PHE A C 1
ATOM 2125 O O . PHE A 1 287 ? 24.961 0.396 -17.469 1.00 87.75 287 PHE A O 1
ATOM 2132 N N . GLY A 1 288 ? 23.913 2.249 -18.210 1.00 88.69 288 GLY A N 1
ATOM 2133 C CA . GLY A 1 288 ? 23.306 1.628 -19.388 1.00 88.69 288 GLY A CA 1
ATOM 2134 C C . GLY A 1 288 ? 21.805 1.869 -19.466 1.00 88.69 288 GLY A C 1
ATOM 2135 O O . GLY A 1 288 ? 21.318 2.919 -19.037 1.00 88.69 288 GLY A O 1
ATOM 2136 N N . ASP A 1 289 ? 21.078 0.910 -20.041 1.00 89.56 289 ASP A N 1
ATOM 2137 C CA . ASP A 1 289 ? 19.622 0.962 -20.036 1.00 89.56 289 ASP A CA 1
ATOM 2138 C C . ASP A 1 289 ? 19.064 0.660 -18.638 1.00 89.56 289 ASP A C 1
ATOM 2140 O O . ASP A 1 289 ? 19.502 -0.253 -17.937 1.00 89.56 289 ASP A O 1
ATOM 2144 N N . VAL A 1 290 ? 18.076 1.455 -18.232 1.00 89.06 290 VAL A N 1
ATOM 2145 C CA . VAL A 1 290 ? 17.498 1.397 -16.887 1.00 89.06 290 VAL A CA 1
ATOM 2146 C C . VAL A 1 290 ? 16.731 0.098 -16.667 1.00 89.06 290 VAL A C 1
ATOM 2148 O O . VAL A 1 290 ? 16.844 -0.499 -15.598 1.00 89.06 290 VAL A O 1
ATOM 2151 N N . ALA A 1 291 ? 15.948 -0.343 -17.652 1.00 88.44 291 ALA A N 1
ATOM 2152 C CA . ALA A 1 291 ? 15.128 -1.535 -17.503 1.00 88.44 291 ALA A CA 1
ATOM 2153 C C . ALA A 1 291 ? 15.991 -2.799 -17.529 1.00 88.44 291 ALA A C 1
ATOM 2155 O O . ALA A 1 291 ? 15.763 -3.702 -16.722 1.00 88.44 291 ALA A O 1
ATOM 2156 N N . GLU A 1 292 ? 17.007 -2.849 -18.393 1.00 89.94 292 GLU A N 1
ATOM 2157 C CA . GLU A 1 292 ? 17.948 -3.971 -18.450 1.00 89.94 292 GLU A CA 1
ATOM 2158 C C . GLU A 1 292 ? 18.766 -4.111 -17.161 1.00 89.94 292 GLU A C 1
ATOM 2160 O O . GLU A 1 292 ? 18.815 -5.199 -16.586 1.00 89.94 292 GLU A O 1
ATOM 2165 N N . GLU A 1 293 ? 19.346 -3.019 -16.658 1.00 91.00 293 GLU A N 1
ATOM 2166 C CA . GLU A 1 293 ? 20.162 -3.034 -15.438 1.00 91.00 293 GLU A CA 1
ATOM 2167 C C . GLU A 1 293 ? 19.319 -3.373 -14.194 1.00 91.00 293 GLU A C 1
ATOM 2169 O O . GLU A 1 293 ? 19.746 -4.163 -13.346 1.00 91.00 293 GLU A O 1
ATOM 2174 N N . LEU A 1 294 ? 18.088 -2.850 -14.087 1.00 91.56 294 LEU A N 1
ATOM 2175 C CA . LEU A 1 294 ? 17.174 -3.228 -13.001 1.00 91.56 294 LEU A CA 1
ATOM 2176 C C . LEU A 1 294 ? 16.751 -4.693 -13.100 1.00 91.56 294 LEU A C 1
ATOM 2178 O O . LEU A 1 294 ? 16.778 -5.393 -12.089 1.00 91.56 294 LEU A O 1
ATOM 2182 N N . ALA A 1 295 ? 16.408 -5.182 -14.295 1.00 90.44 295 ALA A N 1
ATOM 2183 C CA . ALA A 1 295 ? 16.072 -6.590 -14.499 1.00 90.44 295 ALA A CA 1
ATOM 2184 C C . ALA A 1 295 ? 17.251 -7.506 -14.146 1.00 90.44 295 ALA A C 1
ATOM 2186 O O . ALA A 1 295 ? 17.060 -8.541 -13.506 1.00 90.44 295 ALA A O 1
ATOM 2187 N N . GLN A 1 296 ? 18.475 -7.119 -14.518 1.00 91.19 296 GLN A N 1
ATOM 2188 C CA . GLN A 1 296 ? 19.679 -7.867 -14.181 1.00 91.19 296 GLN A CA 1
ATOM 2189 C C . GLN A 1 296 ? 19.869 -7.950 -12.665 1.00 91.19 296 GLN A C 1
ATOM 2191 O O . GLN A 1 296 ? 20.139 -9.033 -12.152 1.00 91.19 296 GLN A O 1
ATOM 2196 N N . ARG A 1 297 ? 19.684 -6.846 -11.933 1.00 91.31 297 ARG A N 1
ATOM 2197 C CA . ARG A 1 297 ? 19.783 -6.835 -10.463 1.00 91.31 297 ARG A CA 1
ATOM 2198 C C . ARG A 1 297 ? 18.684 -7.645 -9.795 1.00 91.31 297 ARG A C 1
ATOM 2200 O O . ARG A 1 297 ? 18.989 -8.454 -8.923 1.00 91.31 297 ARG A O 1
ATOM 2207 N N . LEU A 1 298 ? 17.437 -7.506 -10.243 1.00 90.06 298 LEU A N 1
ATOM 2208 C CA . LEU A 1 298 ? 16.307 -8.303 -9.751 1.00 90.06 298 LEU A CA 1
ATOM 2209 C C . LEU A 1 298 ? 16.511 -9.814 -9.961 1.00 90.06 298 LEU A C 1
ATOM 2211 O O . LEU A 1 298 ? 16.008 -10.619 -9.179 1.00 90.06 298 LEU A O 1
ATOM 2215 N N . ALA A 1 299 ? 17.294 -10.210 -10.967 1.00 89.75 299 ALA A N 1
ATOM 2216 C CA . ALA A 1 299 ? 17.644 -11.606 -11.215 1.00 89.75 299 ALA A CA 1
ATOM 2217 C C . ALA A 1 299 ? 18.807 -12.141 -10.348 1.00 89.75 299 ALA A C 1
ATOM 2219 O O . ALA A 1 299 ? 18.999 -13.353 -10.289 1.00 89.75 299 ALA A O 1
ATOM 2220 N N . GLN A 1 300 ? 19.587 -11.285 -9.671 1.00 89.19 300 GLN A N 1
ATOM 2221 C CA . GLN A 1 300 ? 20.772 -11.711 -8.899 1.00 89.19 300 GLN A CA 1
ATOM 2222 C C . GLN A 1 300 ? 20.436 -12.484 -7.618 1.00 89.19 300 GLN A C 1
ATOM 2224 O O . GLN A 1 300 ? 21.245 -13.284 -7.150 1.00 89.19 300 GLN A O 1
ATOM 2229 N N . ALA A 1 301 ? 19.266 -12.233 -7.037 1.00 84.38 301 ALA A N 1
ATOM 2230 C CA . ALA A 1 301 ? 18.806 -12.862 -5.808 1.00 84.38 301 ALA A CA 1
ATOM 2231 C C . ALA A 1 301 ? 17.301 -13.175 -5.882 1.00 84.38 301 ALA A C 1
ATOM 2233 O O . ALA A 1 301 ? 16.553 -12.452 -6.548 1.00 84.38 301 ALA A O 1
ATOM 2234 N N . PRO A 1 302 ? 16.835 -14.234 -5.198 1.00 84.19 302 PRO A N 1
ATOM 2235 C CA . PRO A 1 302 ? 15.409 -14.492 -5.040 1.00 84.19 302 PRO A CA 1
ATOM 2236 C C . PRO A 1 302 ? 14.760 -13.452 -4.111 1.00 84.19 302 PRO A C 1
ATOM 2238 O O . PRO A 1 302 ? 15.448 -12.754 -3.368 1.00 84.19 302 PRO A O 1
ATOM 2241 N N . ALA A 1 303 ? 13.424 -13.384 -4.118 1.00 87.50 303 ALA A N 1
ATOM 2242 C CA . ALA A 1 303 ? 12.641 -12.535 -3.213 1.00 87.50 303 ALA A CA 1
ATOM 2243 C C . ALA A 1 303 ? 13.037 -11.044 -3.260 1.00 87.50 303 ALA A C 1
ATOM 2245 O O . ALA A 1 303 ? 13.239 -10.400 -2.228 1.00 87.50 303 ALA A O 1
ATOM 2246 N N . GLN A 1 304 ? 13.151 -10.495 -4.469 1.00 91.94 304 GLN A N 1
ATOM 2247 C CA . GLN A 1 304 ? 13.384 -9.069 -4.683 1.00 91.94 304 GLN A CA 1
ATOM 2248 C C . GLN A 1 304 ? 12.099 -8.351 -5.080 1.00 91.94 304 GLN A C 1
ATOM 2250 O O . GLN A 1 304 ? 11.267 -8.910 -5.790 1.00 91.94 304 GLN A O 1
ATOM 2255 N N . MET A 1 305 ? 11.968 -7.103 -4.642 1.00 94.31 305 MET A N 1
ATOM 2256 C CA . MET A 1 305 ? 10.886 -6.195 -5.017 1.00 94.31 305 MET A CA 1
ATOM 2257 C C . MET A 1 305 ? 11.473 -4.910 -5.597 1.00 94.31 305 MET A C 1
ATOM 2259 O O . MET A 1 305 ? 12.508 -4.436 -5.131 1.00 94.31 305 MET A O 1
ATOM 2263 N N . LEU A 1 306 ? 10.799 -4.334 -6.589 1.00 95.00 306 LEU A N 1
ATOM 2264 C CA . LEU A 1 306 ? 11.140 -3.032 -7.157 1.00 95.00 306 LEU A CA 1
ATOM 2265 C C . LEU A 1 306 ? 10.117 -1.985 -6.713 1.00 95.00 306 LEU A C 1
ATOM 2267 O O . LEU A 1 306 ? 8.916 -2.221 -6.802 1.00 95.00 306 LEU A O 1
ATOM 2271 N N . ILE A 1 307 ? 10.586 -0.818 -6.286 1.00 95.31 307 ILE A N 1
ATOM 2272 C CA . ILE A 1 307 ? 9.777 0.390 -6.128 1.00 95.31 307 ILE A CA 1
ATOM 2273 C C . ILE A 1 307 ? 10.272 1.412 -7.148 1.00 95.31 307 ILE A C 1
ATOM 2275 O O . ILE A 1 307 ? 11.462 1.728 -7.180 1.00 95.31 307 ILE A O 1
ATOM 2279 N N . VAL A 1 308 ? 9.369 1.919 -7.985 1.00 94.75 308 VAL A N 1
ATOM 2280 C CA . VAL A 1 308 ? 9.692 2.861 -9.056 1.00 94.75 308 VAL A CA 1
ATOM 2281 C C . VAL A 1 308 ? 8.828 4.117 -8.990 1.00 94.75 308 VAL A C 1
ATOM 2283 O O . VAL A 1 308 ? 7.603 4.062 -9.080 1.00 94.75 308 VAL A O 1
ATOM 2286 N N . GLY A 1 309 ? 9.488 5.264 -8.858 1.00 93.25 309 GLY A N 1
ATOM 2287 C CA . GLY A 1 309 ? 8.879 6.586 -8.948 1.00 93.25 309 GLY A CA 1
ATOM 2288 C C . GLY A 1 309 ? 8.788 7.091 -10.377 1.00 93.25 309 GLY A C 1
ATOM 2289 O O . GLY A 1 309 ? 9.807 7.169 -11.067 1.00 93.25 309 GLY A O 1
ATOM 2290 N N . ILE A 1 310 ? 7.597 7.502 -10.804 1.00 92.25 310 ILE A N 1
ATOM 2291 C CA . ILE A 1 310 ? 7.339 8.009 -12.153 1.00 92.25 31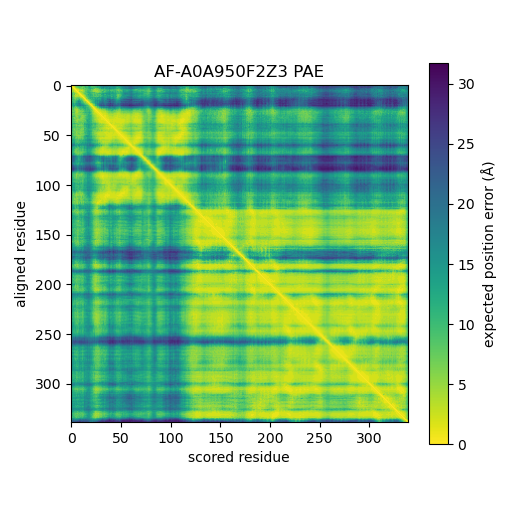0 ILE A CA 1
ATOM 2292 C C . ILE A 1 310 ? 6.549 9.318 -12.118 1.00 92.25 310 ILE A C 1
ATOM 2294 O O . ILE A 1 310 ? 5.810 9.593 -11.177 1.00 92.25 310 ILE A O 1
ATOM 2298 N N . THR A 1 311 ? 6.692 10.118 -13.169 1.00 88.88 311 THR A N 1
ATOM 2299 C CA . THR A 1 311 ? 5.891 11.333 -13.407 1.00 88.88 311 THR A CA 1
ATOM 2300 C C . THR A 1 311 ? 5.000 11.213 -14.640 1.00 88.88 311 THR A C 1
ATOM 2302 O O . THR A 1 311 ? 3.933 11.815 -14.691 1.00 88.88 311 THR A O 1
ATOM 2305 N N . GLU A 1 312 ? 5.412 10.411 -15.626 1.00 86.06 312 GLU A N 1
ATOM 2306 C CA . GLU A 1 312 ? 4.709 10.226 -16.897 1.00 86.06 312 GLU A CA 1
ATOM 2307 C C . GLU A 1 312 ? 4.373 8.737 -17.125 1.00 86.06 312 GLU A C 1
ATOM 2309 O O . GLU A 1 312 ? 5.278 7.942 -17.407 1.00 86.06 312 GLU A O 1
ATOM 2314 N N . PRO A 1 313 ? 3.086 8.336 -17.054 1.00 82.19 313 PRO A N 1
ATOM 2315 C CA . PRO A 1 313 ? 2.665 6.940 -17.232 1.00 82.19 313 PRO A CA 1
ATOM 2316 C C . PRO A 1 313 ? 3.029 6.324 -18.592 1.00 82.19 313 PRO A C 1
ATOM 2318 O O . PRO A 1 313 ? 3.353 5.137 -18.675 1.00 82.19 313 PRO A O 1
ATOM 2321 N N . THR A 1 314 ? 2.987 7.119 -19.666 1.00 81.69 314 THR A N 1
ATOM 2322 C CA . THR A 1 314 ? 3.260 6.642 -21.032 1.00 81.69 314 THR A CA 1
ATOM 2323 C C . THR A 1 314 ? 4.729 6.254 -21.200 1.00 81.69 314 THR A C 1
ATOM 2325 O O . THR A 1 314 ? 5.025 5.122 -21.574 1.00 81.69 314 THR A O 1
ATOM 2328 N N . ARG A 1 315 ? 5.657 7.142 -20.811 1.00 81.19 315 ARG A N 1
ATOM 2329 C CA . ARG A 1 315 ? 7.106 6.872 -20.871 1.00 81.19 315 ARG A CA 1
ATOM 2330 C C . ARG A 1 315 ? 7.525 5.698 -19.997 1.00 81.19 315 ARG A C 1
ATOM 2332 O O . ARG A 1 315 ? 8.450 4.967 -20.340 1.00 81.19 315 ARG A O 1
ATOM 2339 N N . PHE A 1 316 ? 6.863 5.525 -18.855 1.00 82.69 316 PHE A N 1
ATOM 2340 C CA . PHE A 1 316 ? 7.108 4.384 -17.985 1.00 82.69 316 PHE A CA 1
ATOM 2341 C C . PHE A 1 316 ? 6.804 3.061 -18.697 1.00 82.69 316 PHE A C 1
ATOM 2343 O O . PHE A 1 316 ? 7.628 2.152 -18.677 1.00 82.69 316 PHE A O 1
ATOM 2350 N N . SER A 1 317 ? 5.657 2.974 -19.366 1.00 81.56 317 SER A N 1
ATOM 2351 C CA . SER A 1 317 ? 5.200 1.737 -20.006 1.00 81.56 317 SER A CA 1
ATOM 2352 C C . SER A 1 317 ? 6.068 1.360 -21.208 1.00 81.56 317 SER A C 1
ATOM 2354 O O . SER A 1 317 ? 6.408 0.192 -21.374 1.00 81.56 317 SER A O 1
ATOM 2356 N N . GLU A 1 318 ? 6.516 2.349 -21.985 1.00 83.25 318 GLU A N 1
ATOM 2357 C CA . GLU A 1 318 ? 7.477 2.150 -23.079 1.00 83.25 318 GLU A CA 1
ATOM 2358 C C . GLU A 1 318 ? 8.829 1.632 -22.575 1.00 83.25 318 GLU A C 1
ATOM 2360 O O . GLU A 1 318 ? 9.406 0.717 -23.159 1.00 83.25 318 GLU A O 1
ATOM 2365 N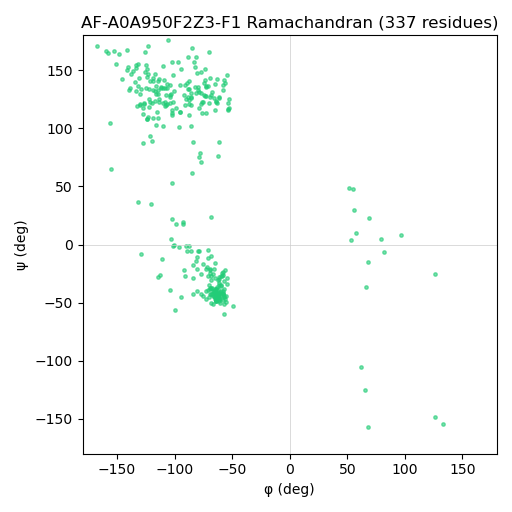 N . ARG A 1 319 ? 9.334 2.197 -21.471 1.00 83.88 319 ARG A N 1
ATOM 2366 C CA . ARG A 1 319 ? 10.673 1.879 -20.960 1.00 83.88 319 ARG A CA 1
ATOM 2367 C C . ARG A 1 319 ? 10.717 0.583 -20.157 1.00 83.88 319 ARG A C 1
ATOM 2369 O O . ARG A 1 319 ? 11.673 -0.172 -20.268 1.00 83.88 319 ARG A O 1
ATOM 2376 N N . PHE A 1 320 ? 9.700 0.326 -19.340 1.00 85.50 320 PHE A N 1
ATOM 2377 C CA . PHE A 1 320 ? 9.656 -0.817 -18.428 1.00 85.50 320 PHE A CA 1
ATOM 2378 C C . PHE A 1 320 ? 8.802 -1.977 -18.940 1.00 85.50 320 PHE A C 1
ATOM 2380 O O . PHE A 1 320 ? 8.747 -3.004 -18.268 1.00 85.50 320 PHE A O 1
ATOM 2387 N N . GLY A 1 321 ? 8.178 -1.862 -20.117 1.00 83.81 321 GLY A N 1
ATOM 2388 C CA . GLY A 1 321 ? 7.238 -2.858 -20.638 1.00 83.81 321 GLY A CA 1
ATOM 2389 C C . GLY A 1 321 ? 7.770 -4.289 -20.577 1.00 83.81 321 GLY A C 1
ATOM 2390 O O . GLY A 1 321 ? 7.198 -5.144 -19.906 1.00 83.81 321 GLY A O 1
ATOM 2391 N N . ALA A 1 322 ? 8.964 -4.510 -21.132 1.00 84.12 322 ALA A N 1
ATOM 2392 C CA . ALA A 1 322 ? 9.617 -5.819 -21.126 1.00 84.12 322 ALA A CA 1
ATOM 2393 C C . ALA A 1 322 ? 9.924 -6.365 -19.716 1.00 84.12 322 ALA A C 1
ATOM 2395 O O . ALA A 1 322 ? 9.992 -7.580 -19.536 1.00 84.12 322 ALA A O 1
ATOM 2396 N N . LEU A 1 323 ? 10.134 -5.499 -18.719 1.00 86.12 323 LEU A N 1
ATOM 2397 C CA . LEU A 1 323 ? 10.352 -5.902 -17.326 1.00 86.12 323 LEU A CA 1
ATOM 2398 C C . LEU A 1 323 ? 9.028 -6.290 -16.659 1.00 86.12 323 LEU A C 1
ATOM 2400 O O . LEU A 1 323 ? 8.973 -7.301 -15.960 1.00 86.12 323 LEU A O 1
ATOM 2404 N N . LEU A 1 324 ? 7.966 -5.517 -16.894 1.00 85.19 324 LEU A N 1
ATOM 2405 C CA . LEU A 1 324 ? 6.648 -5.753 -16.302 1.00 85.19 324 LEU A CA 1
ATOM 2406 C C . LEU A 1 324 ? 5.956 -6.981 -16.897 1.00 85.19 324 LEU A C 1
ATOM 2408 O O . LEU A 1 324 ? 5.349 -7.756 -16.159 1.00 85.19 324 LEU A O 1
ATOM 2412 N N . ASP A 1 325 ? 6.088 -7.193 -18.205 1.00 84.06 325 ASP A N 1
ATOM 2413 C CA . ASP A 1 325 ? 5.433 -8.298 -18.912 1.00 84.06 325 ASP A CA 1
ATOM 2414 C C . ASP A 1 325 ? 6.075 -9.655 -18.600 1.00 84.06 325 ASP A C 1
ATOM 2416 O O . ASP A 1 325 ? 5.422 -10.692 -18.703 1.00 84.06 325 ASP A O 1
ATOM 2420 N N . ARG A 1 326 ? 7.330 -9.665 -18.124 1.00 82.19 326 ARG A N 1
ATOM 2421 C CA . ARG A 1 326 ? 7.938 -10.873 -17.541 1.00 82.19 326 ARG A CA 1
ATOM 2422 C C . ARG A 1 326 ? 7.194 -11.335 -16.292 1.00 82.19 326 ARG A C 1
ATOM 2424 O O . ARG A 1 326 ? 7.211 -12.528 -16.009 1.00 82.19 326 ARG A O 1
ATOM 2431 N N . GLY A 1 327 ? 6.594 -10.413 -15.533 1.00 80.94 327 GLY A N 1
ATOM 2432 C CA . GLY A 1 327 ? 5.767 -10.731 -14.369 1.00 80.94 327 GLY A CA 1
ATOM 2433 C C . GLY A 1 327 ? 6.464 -11.582 -13.306 1.00 80.94 327 GLY A C 1
ATOM 2434 O O . GLY A 1 327 ? 5.811 -12.380 -12.646 1.00 80.94 327 GLY A O 1
ATOM 2435 N N . GLN A 1 328 ? 7.788 -11.469 -13.159 1.00 85.56 328 GLN A N 1
ATOM 2436 C CA . GLN A 1 328 ? 8.563 -12.330 -12.251 1.00 85.56 328 GLN A CA 1
ATOM 2437 C C . GLN A 1 328 ? 8.701 -11.751 -10.842 1.00 85.56 328 GLN A C 1
ATOM 2439 O O . GLN A 1 328 ? 8.846 -12.504 -9.880 1.00 85.56 328 GLN A O 1
ATOM 2444 N N . TRP A 1 329 ? 8.649 -10.426 -10.707 1.00 90.38 329 TRP A N 1
ATOM 2445 C CA . TRP A 1 329 ? 8.926 -9.732 -9.452 1.00 90.38 329 TRP A CA 1
ATOM 2446 C C . TRP A 1 329 ? 7.767 -8.817 -9.055 1.00 90.38 329 TRP A C 1
ATOM 2448 O O . TRP A 1 329 ? 7.113 -8.253 -9.934 1.00 90.38 329 TRP A O 1
ATOM 2458 N N . PRO A 1 330 ? 7.523 -8.625 -7.749 1.00 93.25 330 PRO A N 1
ATOM 2459 C CA . PRO A 1 330 ? 6.662 -7.558 -7.268 1.00 93.25 330 PRO A CA 1
ATOM 2460 C C . PRO A 1 330 ? 7.225 -6.187 -7.657 1.00 93.25 330 PRO A C 1
ATOM 2462 O O . PRO A 1 330 ? 8.381 -5.880 -7.349 1.00 93.25 330 PRO A O 1
ATOM 2465 N N . VAL A 1 331 ? 6.409 -5.353 -8.302 1.00 94.31 331 VAL A N 1
ATOM 2466 C CA . VAL A 1 331 ? 6.790 -3.990 -8.702 1.00 94.31 331 VAL A CA 1
ATOM 2467 C C . VAL A 1 331 ? 5.757 -2.998 -8.186 1.00 94.31 331 VAL A C 1
ATOM 2469 O O . VAL A 1 331 ? 4.598 -3.047 -8.585 1.00 94.31 331 VAL A O 1
ATOM 2472 N N . LEU A 1 332 ? 6.173 -2.087 -7.310 1.00 93.88 332 LEU A N 1
ATOM 2473 C CA . LEU A 1 332 ? 5.359 -0.981 -6.816 1.00 93.88 332 LEU A CA 1
ATOM 2474 C C . LEU A 1 332 ? 5.703 0.295 -7.581 1.00 93.88 332 LEU A C 1
ATOM 2476 O O . LEU A 1 332 ? 6.825 0.787 -7.525 1.00 93.88 332 LEU A O 1
ATOM 2480 N N . ILE A 1 333 ? 4.726 0.831 -8.291 1.00 93.44 333 ILE A N 1
ATOM 2481 C CA . ILE A 1 333 ? 4.832 2.027 -9.113 1.00 93.44 333 ILE A CA 1
ATOM 2482 C C . ILE A 1 333 ? 4.172 3.173 -8.357 1.00 93.44 333 ILE A C 1
ATOM 2484 O O . ILE A 1 333 ? 3.035 3.042 -7.904 1.00 93.44 333 ILE A O 1
ATOM 2488 N N . VAL A 1 334 ? 4.886 4.289 -8.246 1.00 91.75 334 VAL A N 1
ATOM 2489 C CA . VAL A 1 334 ? 4.442 5.500 -7.555 1.00 91.75 334 VAL A CA 1
ATOM 2490 C C . VAL A 1 334 ? 4.384 6.634 -8.568 1.00 91.75 334 VAL A C 1
ATOM 2492 O O . VAL A 1 334 ? 5.418 7.119 -9.030 1.00 91.75 334 VAL A O 1
ATOM 2495 N N . LEU A 1 335 ? 3.176 7.055 -8.927 1.00 88.75 335 LEU A N 1
ATOM 2496 C CA . LEU A 1 335 ? 2.938 8.186 -9.813 1.00 88.75 335 LEU A CA 1
ATOM 2497 C C . LEU A 1 335 ? 2.879 9.479 -9.007 1.00 88.75 335 LEU A C 1
ATOM 2499 O O . LEU A 1 335 ? 1.928 9.754 -8.273 1.00 88.75 335 LEU A O 1
ATOM 2503 N N . CYS A 1 336 ? 3.891 10.312 -9.206 1.00 83.62 336 CYS A N 1
ATOM 2504 C CA . CYS A 1 336 ? 3.889 11.678 -8.731 1.00 83.62 336 CYS A CA 1
ATOM 2505 C C . CYS A 1 336 ? 3.226 12.571 -9.782 1.00 83.62 336 CYS A C 1
ATOM 2507 O O . CYS A 1 336 ? 3.684 12.658 -10.922 1.00 83.62 336 CYS A O 1
ATOM 2509 N N . SER A 1 337 ? 2.147 13.254 -9.406 1.00 66.12 337 SER A N 1
ATOM 2510 C CA . SER A 1 337 ? 1.628 14.338 -10.234 1.00 66.12 337 SER A CA 1
ATOM 2511 C C . SER A 1 337 ? 2.605 15.506 -10.165 1.00 66.12 337 SER A C 1
ATOM 2513 O O . SER A 1 337 ? 2.843 16.002 -9.064 1.00 66.12 337 SER A O 1
ATOM 2515 N N . ALA A 1 338 ? 3.129 15.950 -11.310 1.00 48.81 338 ALA A N 1
ATOM 2516 C CA . ALA A 1 338 ? 3.893 17.189 -11.388 1.00 48.81 338 ALA A CA 1
ATOM 2517 C C . ALA A 1 338 ? 3.063 18.326 -10.764 1.00 48.81 338 ALA A C 1
ATOM 2519 O O . ALA A 1 338 ? 1.933 18.580 -11.194 1.00 48.81 338 ALA A O 1
ATOM 2520 N N . SER A 1 339 ? 3.587 18.902 -9.685 1.00 36.03 339 SER A N 1
ATOM 2521 C CA . SER A 1 339 ? 3.108 20.143 -9.073 1.00 36.03 339 SER A CA 1
ATOM 2522 C C . SER A 1 339 ? 3.512 21.330 -9.930 1.00 36.03 339 SER A C 1
ATOM 2524 O O . SER A 1 339 ? 4.718 21.373 -10.273 1.00 36.03 339 SER A O 1
#

Secondary structure (DSSP, 8-state):
-TTSEEETTEEE--SS--TT------EEE--GGGEEEESSGGG-SSEEEEEEEEEEEEEETTEEEEEEEEPBTB-GGG-S---SSS--EEEEEEEHHHHHHS---TT-EEEEEES--EEE--S---EEEEESSHHHHHHHHT-HHHHHHHHHHT--EEEEE-TTTT-TTPPPSS-PPP-SEEEE---S-HHHHHHHHHHTT-SEEEE--TT-PPPSEEEEEESSHHHHHHHHHHHHHHHTTS--EEEEEEEE-GGGTT-THHHHHHHHHHHHHHHHH----EEEEEES-HHHHHHHHHTTSSSEEEEEEES-HHHHHHHHHHHHHT--S-EEEEEPPP-

Solvent-accessible surface area (backbone atoms only — not comparable to full-atom values): 18529 Å² total; per-residue (Å²): 82,99,85,26,45,70,61,80,94,34,68,34,65,48,87,69,85,71,95,79,69,72,80,70,78,73,40,67,49,69,55,34,68,34,44,44,79,27,83,36,72,88,68,42,94,40,36,65,69,36,44,26,33,24,69,41,76,44,80,58,92,72,36,40,40,34,39,31,37,40,40,96,79,34,63,57,92,78,49,73,52,54,73,91,58,94,48,36,59,44,64,32,36,40,47,66,68,54,46,74,76,51,85,83,53,63,72,37,68,32,18,36,17,42,65,49,52,44,76,51,98,45,74,70,45,34,36,23,17,39,22,55,39,67,68,52,11,56,52,53,57,63,30,61,40,56,44,48,51,25,61,65,68,53,36,54,74,45,77,41,54,28,72,52,68,46,46,84,94,53,75,74,54,67,93,66,82,66,63,46,29,36,32,32,64,30,77,67,47,21,26,54,33,48,33,45,43,42,75,69,59,40,42,33,40,33,38,44,28,92,84,45,58,72,42,51,32,36,42,35,38,57,79,43,78,81,11,38,65,60,37,50,45,41,48,49,49,51,54,76,59,39,89,40,50,41,32,39,50,47,64,40,55,60,90,51,74,84,53,71,63,63,63,50,53,49,52,52,52,40,52,48,41,31,74,80,65,70,48,82,60,47,75,46,81,47,68,42,60,60,47,61,54,50,50,53,56,52,68,75,48,84,42,38,28,40,37,39,11,30,70,52,54,67,65,47,32,73,61,37,24,78,60,37,31,63,29,79,48,37,36,36,39,34,52,31,78,86,126